Protein AF-A0A9Q0QGZ2-F1 (afdb_monomer_lite)

Secondary structure (DSSP, 8-state):
---HHHHHHH---HHHHHHHHHHT----TTS----PPPPPHHHHHTS-HHHHHHHHT-TTHHHHHHHHHHHHHTTSS-HHHHHHHHHT---HHHHHHHHHHHTTSTT--HHHHHHHHHHTT--S-PPP-HHHHHHHHHHS-----TTTHHHHHHHHHGGGTT-HHHHHHHHHHHHHHHHH--GGGS-GGGGGG-SGGGG--GGG---HHHHHHHHHTTSS--

Sequence (222 aa):
MIHVKDAVHAMGLIPVRLIVFNLRMEYNPGVNKMIGNFPSPRELANLDESFLAKRCNLGYRAVRIIKLAQSVVEGRIQLREVEESCANGASSSLYNKLADQFRKIDGFGPFTCANVLMCMGFYHIIPTDSETVRHLKKVHARKSTIQTVHRDVEVIYRKYAPFQFLAYWAELWHFYEKRFGKLSEMPPSDYKLITASNMRSKGGRKNKKTKRILMESALTWS

Foldseek 3Di:
DPPLVVVVCVVDPLLVNLLQQLQQDDDDPPDDGDRHDRDALVVLLPDDQVCSCVSSVCPPCSVLSNVVSVCCVVVVDPVVVLLVLCPVDDDPVNLVVQLVVQVVRPPNDPLNSVVVVVSSVQQQAARDDPVLCVLCCPPVVDNDDPVCSRVVLCVVQVVVPPRSNVVSVVSSQVVLCVQPNNPVPDDPVCSSCSHPVNSPDPPPPDDPPVVVVVVVVVVPPD

Organism: Salix purpurea (NCBI:txid77065)

InterPro domains:
  IPR011257 DNA glycosylase [SSF48150] (33-171)
  IPR052054 Oxidative DNA damage repair enzyme [PTHR10242] (33-205)

Radius of gyration: 22.34 Å; chains: 1; bounding box: 74×51×46 Å

pLDDT: mean 76.6, std 21.67, range [23.97, 97.44]

Structure (mmCIF, N/CA/C/O backbone):
data_AF-A0A9Q0QGZ2-F1
#
_entry.id   AF-A0A9Q0QGZ2-F1
#
loop_
_atom_site.group_PDB
_atom_site.id
_atom_site.type_symbol
_atom_site.label_atom_id
_atom_site.label_alt_id
_atom_site.label_comp_id
_atom_site.label_asym_id
_atom_site.label_entity_id
_atom_site.label_seq_id
_atom_site.pdbx_PDB_ins_code
_atom_site.Cartn_x
_atom_site.Cartn_y
_atom_site.Cartn_z
_atom_site.occupancy
_atom_site.B_iso_or_equiv
_atom_site.auth_seq_id
_atom_site.auth_comp_id
_atom_site.auth_asym_id
_atom_site.auth_atom_id
_atom_site.pdbx_PDB_model_num
ATOM 1 N N . MET A 1 1 ? -12.261 -15.881 -16.564 1.00 23.97 1 MET A N 1
ATOM 2 C CA . MET A 1 1 ? -12.438 -14.623 -15.808 1.00 23.97 1 MET A CA 1
ATOM 3 C C . MET A 1 1 ? -11.809 -14.836 -14.444 1.00 23.97 1 MET A C 1
ATOM 5 O O . MET A 1 1 ? -12.315 -15.657 -13.696 1.00 23.97 1 MET A O 1
ATOM 9 N N . ILE A 1 2 ? -10.659 -14.219 -14.162 1.00 26.42 2 ILE A N 1
ATOM 10 C CA . ILE A 1 2 ? -10.045 -14.309 -12.829 1.00 26.42 2 ILE A CA 1
ATOM 11 C C . ILE A 1 2 ? -10.971 -13.538 -11.886 1.00 26.42 2 ILE A C 1
ATOM 13 O O . ILE A 1 2 ? -11.215 -12.352 -12.114 1.00 26.42 2 ILE A O 1
ATOM 17 N N . HIS A 1 3 ? -11.553 -14.209 -10.890 1.00 26.22 3 HIS A N 1
ATOM 18 C CA . HIS A 1 3 ? -12.397 -13.530 -9.916 1.00 26.22 3 HIS A CA 1
ATOM 19 C C . HIS A 1 3 ? -11.536 -12.505 -9.174 1.00 26.22 3 HIS A C 1
ATOM 21 O O . HIS A 1 3 ? -10.439 -12.812 -8.716 1.00 26.22 3 HIS A O 1
ATOM 27 N N . VAL A 1 4 ? -12.038 -11.280 -9.022 1.00 27.95 4 VAL A N 1
ATOM 28 C CA . VAL A 1 4 ? -11.358 -10.170 -8.325 1.00 27.95 4 VAL A CA 1
ATOM 29 C C . VAL A 1 4 ? -10.843 -10.582 -6.930 1.00 27.95 4 VAL A C 1
ATOM 31 O O . VAL A 1 4 ? -9.836 -10.063 -6.461 1.00 27.95 4 VAL A O 1
ATOM 34 N N . LYS A 1 5 ? -11.456 -11.593 -6.298 1.00 25.45 5 LYS A N 1
ATOM 35 C CA . LYS A 1 5 ? -11.010 -12.199 -5.031 1.00 25.45 5 LYS A CA 1
ATOM 36 C C . LYS A 1 5 ? -9.656 -12.921 -5.133 1.00 25.45 5 LYS A C 1
ATOM 38 O O . LYS A 1 5 ? -8.843 -12.800 -4.218 1.00 25.45 5 LYS A O 1
ATOM 43 N N . ASP A 1 6 ? -9.388 -13.602 -6.245 1.00 28.36 6 ASP A N 1
ATOM 44 C CA . ASP A 1 6 ? -8.112 -14.280 -6.506 1.00 28.36 6 ASP A CA 1
ATOM 45 C C . ASP A 1 6 ? -7.017 -13.258 -6.819 1.00 28.36 6 ASP A C 1
ATOM 47 O O . ASP A 1 6 ? -5.884 -13.388 -6.356 1.00 28.36 6 ASP A O 1
ATOM 51 N N . ALA A 1 7 ? -7.388 -12.177 -7.518 1.00 31.25 7 ALA A N 1
ATOM 52 C CA . ALA A 1 7 ? -6.507 -11.045 -7.770 1.00 31.25 7 ALA A CA 1
ATOM 53 C C . ALA A 1 7 ? -6.112 -10.341 -6.463 1.00 31.25 7 ALA A C 1
ATOM 55 O O . ALA A 1 7 ? -4.930 -10.114 -6.260 1.00 31.25 7 ALA A O 1
ATOM 56 N N . VAL A 1 8 ? -7.036 -10.089 -5.528 1.00 35.72 8 VAL A N 1
ATOM 57 C CA . VAL A 1 8 ? -6.723 -9.473 -4.218 1.00 35.72 8 VAL A CA 1
ATOM 58 C C . VAL A 1 8 ? -5.873 -10.394 -3.328 1.00 35.72 8 VAL A C 1
ATOM 60 O O . VAL A 1 8 ? -5.001 -9.920 -2.598 1.00 35.72 8 VAL A O 1
ATOM 63 N N . HIS A 1 9 ? -6.052 -11.718 -3.417 1.00 34.97 9 HIS A N 1
ATOM 64 C CA . HIS A 1 9 ? -5.188 -12.681 -2.720 1.00 34.97 9 HIS A CA 1
ATOM 65 C C . HIS A 1 9 ? -3.765 -12.737 -3.314 1.00 34.97 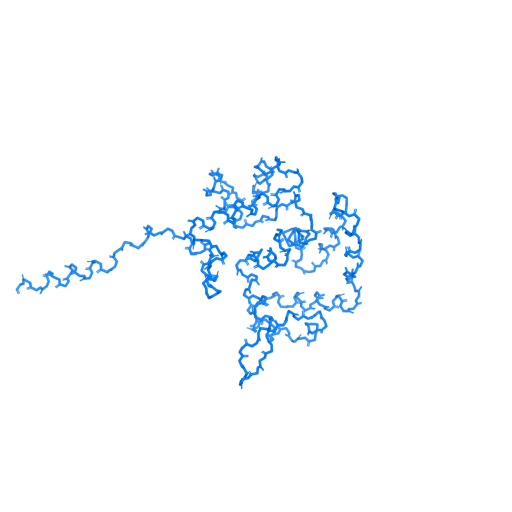9 HIS A C 1
ATOM 67 O O . HIS A 1 9 ? -2.798 -12.992 -2.590 1.00 34.97 9 HIS A O 1
ATOM 73 N N . ALA A 1 10 ? -3.641 -12.447 -4.612 1.00 36.03 10 ALA A N 1
ATOM 74 C CA . ALA A 1 10 ? -2.393 -12.337 -5.364 1.00 36.03 10 ALA A CA 1
ATOM 75 C C . ALA A 1 10 ? -1.728 -10.941 -5.277 1.00 36.03 10 ALA A C 1
ATOM 77 O O . ALA A 1 10 ? -0.505 -10.852 -5.334 1.00 36.03 10 ALA A O 1
ATOM 78 N N . MET A 1 11 ? -2.506 -9.868 -5.079 1.00 44.66 11 MET A N 1
ATOM 79 C CA . MET A 1 11 ? -2.092 -8.451 -4.972 1.00 44.66 11 MET A CA 1
ATOM 80 C C . MET A 1 11 ? -1.268 -8.139 -3.717 1.00 44.66 11 MET A C 1
ATOM 82 O O . MET A 1 11 ? -0.773 -7.025 -3.548 1.00 44.66 11 MET A O 1
ATOM 86 N N . GLY A 1 12 ? -1.106 -9.110 -2.818 1.00 38.16 12 GLY A N 1
ATOM 87 C CA . GLY A 1 12 ? -0.341 -8.950 -1.597 1.00 38.16 12 GLY A CA 1
ATOM 88 C C . GLY A 1 12 ? 1.143 -8.784 -1.890 1.00 38.16 12 GLY A C 1
ATOM 89 O O . GLY A 1 12 ? 1.882 -9.768 -1.896 1.00 38.16 12 GLY A O 1
ATOM 90 N N . LEU A 1 13 ? 1.583 -7.525 -2.014 1.00 41.75 13 LEU A N 1
ATOM 91 C CA . LEU A 1 13 ? 2.869 -7.059 -1.496 1.00 41.75 13 LEU A CA 1
ATOM 92 C C . LEU A 1 13 ? 3.234 -7.971 -0.323 1.00 41.75 13 LEU A C 1
ATOM 94 O O . LEU A 1 13 ? 2.526 -8.004 0.680 1.00 41.75 13 LEU A O 1
ATOM 98 N N . ILE A 1 14 ? 4.280 -8.770 -0.490 1.00 37.34 14 ILE A N 1
ATOM 99 C CA . ILE A 1 14 ? 4.699 -9.866 0.396 1.00 37.34 14 ILE A CA 1
ATOM 100 C C . ILE A 1 14 ? 4.520 -9.621 1.914 1.00 37.34 14 ILE A C 1
ATOM 102 O O . ILE A 1 14 ? 4.195 -10.578 2.621 1.00 37.34 14 ILE A O 1
ATOM 106 N N . PRO A 1 15 ? 4.674 -8.394 2.458 1.00 35.72 15 PRO A N 1
ATOM 107 C CA . PRO A 1 15 ? 4.388 -8.119 3.870 1.00 35.72 15 PRO A CA 1
ATOM 108 C C . PRO A 1 15 ? 2.894 -8.134 4.260 1.00 35.72 15 PRO A C 1
ATOM 110 O O . PRO A 1 15 ? 2.562 -8.503 5.386 1.00 35.72 15 PRO A O 1
ATOM 113 N N . VAL A 1 16 ? 1.980 -7.753 3.362 1.00 40.25 16 VAL A N 1
ATOM 114 C CA . VAL A 1 16 ? 0.535 -7.601 3.635 1.00 40.25 16 VAL A CA 1
ATOM 115 C C . VAL A 1 16 ? -0.131 -8.958 3.859 1.00 40.25 16 VAL A C 1
ATOM 117 O O . VAL A 1 16 ? -1.007 -9.091 4.712 1.00 40.25 16 VAL A O 1
ATOM 120 N N . ARG A 1 17 ? 0.340 -10.007 3.176 1.00 46.50 17 ARG A N 1
ATOM 121 C CA . ARG A 1 17 ? -0.210 -11.361 3.319 1.00 46.50 17 ARG A CA 1
ATOM 122 C C . ARG A 1 17 ? 0.023 -11.956 4.708 1.00 46.50 17 ARG A C 1
ATOM 124 O O . ARG A 1 17 ? -0.861 -12.633 5.219 1.00 46.50 17 ARG A O 1
ATOM 131 N N . LEU A 1 18 ? 1.175 -11.684 5.331 1.00 42.66 18 LEU A N 1
ATOM 132 C CA . LEU A 1 18 ? 1.466 -12.159 6.688 1.00 42.66 18 LEU A CA 1
ATOM 133 C C . LEU A 1 18 ? 0.549 -11.488 7.718 1.00 42.66 18 LEU A C 1
ATOM 135 O O . LEU A 1 18 ? 0.062 -12.149 8.628 1.00 42.66 18 LEU A O 1
ATOM 139 N N . ILE A 1 19 ? 0.264 -10.198 7.532 1.00 50.28 19 ILE A N 1
ATOM 140 C CA . ILE A 1 19 ? -0.663 -9.442 8.379 1.00 50.28 19 ILE A CA 1
ATOM 141 C C . ILE A 1 19 ? -2.086 -9.984 8.224 1.00 50.28 19 ILE A C 1
ATOM 143 O O . ILE A 1 19 ? -2.712 -10.340 9.215 1.00 50.28 19 ILE A O 1
ATOM 147 N N . VAL A 1 20 ? -2.572 -10.119 6.988 1.00 53.09 20 VAL A N 1
ATOM 148 C CA . VAL A 1 20 ? -3.920 -10.636 6.696 1.00 53.09 20 VAL A CA 1
ATOM 149 C C . VAL A 1 20 ? -4.089 -12.077 7.189 1.00 53.09 20 VAL A C 1
ATOM 151 O O . VAL A 1 20 ? -5.142 -12.417 7.717 1.00 53.09 20 VAL A O 1
ATOM 154 N N . PHE A 1 21 ? -3.059 -12.918 7.068 1.00 51.06 21 PHE A N 1
ATOM 155 C CA . PHE A 1 21 ? -3.075 -14.287 7.590 1.00 51.06 21 PHE A CA 1
ATOM 156 C C . PHE A 1 21 ? -3.081 -14.326 9.125 1.00 51.06 21 PHE A C 1
ATOM 158 O O . PHE A 1 21 ? -3.823 -15.111 9.707 1.00 51.06 21 PHE A O 1
ATOM 165 N N . ASN A 1 22 ? -2.306 -13.460 9.786 1.00 55.75 22 ASN A N 1
ATOM 166 C CA . ASN A 1 22 ? -2.283 -13.372 11.250 1.00 55.75 22 ASN A CA 1
ATOM 167 C C . ASN A 1 22 ? -3.575 -12.779 11.831 1.00 55.75 22 ASN A C 1
ATOM 169 O O . ASN A 1 22 ? -3.950 -13.138 12.945 1.00 55.75 22 ASN A O 1
ATOM 173 N N . LEU A 1 23 ? -4.261 -11.917 11.076 1.00 54.97 23 LEU A N 1
ATOM 174 C CA . LEU A 1 23 ? -5.574 -11.374 11.435 1.00 54.97 23 LEU A CA 1
ATOM 175 C C . LEU A 1 23 ? -6.701 -12.405 11.284 1.00 54.97 23 LEU A C 1
ATOM 177 O O . LEU A 1 23 ? -7.730 -12.273 11.930 1.00 54.97 23 LEU A O 1
ATOM 181 N N . ARG A 1 24 ? -6.510 -13.434 10.454 1.00 54.81 24 ARG A N 1
ATOM 182 C CA . ARG A 1 24 ? -7.544 -14.401 10.062 1.00 54.81 24 ARG A CA 1
ATOM 183 C C . ARG A 1 24 ? -7.831 -15.525 11.070 1.00 54.81 24 ARG A C 1
ATOM 185 O O . ARG A 1 24 ? -8.394 -16.521 10.654 1.00 54.81 24 ARG A O 1
ATOM 192 N N . MET A 1 25 ? -7.444 -15.475 12.350 1.00 49.75 25 MET A N 1
ATOM 193 C CA . MET A 1 25 ? -7.555 -16.682 13.200 1.00 49.75 25 MET A CA 1
ATOM 194 C C . MET A 1 25 ? -8.010 -16.460 14.644 1.00 49.75 25 MET A C 1
ATOM 196 O O . MET A 1 25 ? -7.278 -15.882 15.451 1.00 49.75 25 MET A O 1
ATOM 200 N N . GLU A 1 26 ? -9.141 -17.098 14.969 1.00 44.88 26 GLU A N 1
ATOM 201 C CA . GLU A 1 26 ? -9.457 -17.662 16.285 1.00 44.88 26 GLU A CA 1
ATOM 202 C C . GLU A 1 26 ? -8.391 -18.696 16.699 1.00 44.88 26 GLU A C 1
ATOM 204 O O . GLU A 1 26 ? -7.882 -19.469 15.881 1.00 44.88 26 GLU A O 1
ATOM 209 N N . TYR A 1 27 ? -8.034 -18.709 17.983 1.00 40.78 27 TYR A N 1
ATOM 210 C CA . TYR A 1 27 ? -7.142 -19.700 18.582 1.00 40.78 27 TYR A CA 1
ATOM 211 C C . TYR A 1 27 ? -7.982 -20.709 19.371 1.00 40.78 27 TYR A C 1
ATOM 213 O O . TYR A 1 27 ? -8.503 -20.363 20.426 1.00 40.78 27 TYR A O 1
ATOM 221 N N . ASN A 1 28 ? -8.088 -21.949 18.882 1.00 39.62 28 ASN A N 1
ATOM 222 C CA . ASN A 1 28 ? -8.631 -23.070 19.651 1.00 39.62 28 ASN A CA 1
ATOM 223 C C . ASN A 1 28 ? -7.633 -24.248 19.623 1.00 39.62 28 ASN A C 1
ATOM 225 O O . ASN A 1 28 ? -7.459 -24.878 18.573 1.00 39.62 28 ASN A O 1
ATOM 229 N N . PRO A 1 29 ? -6.905 -24.522 20.721 1.00 39.31 29 PRO A N 1
ATOM 230 C CA . PRO A 1 29 ? -5.903 -25.578 20.770 1.00 39.31 29 PRO A CA 1
ATOM 231 C C . PRO A 1 29 ? -6.606 -26.935 20.898 1.00 39.31 29 PRO A C 1
ATOM 233 O O . PRO A 1 29 ? -6.862 -27.417 21.993 1.00 39.31 29 PRO A O 1
ATOM 236 N N . GLY A 1 30 ? -6.956 -27.540 19.764 1.00 43.84 30 GLY A N 1
ATOM 237 C CA . GLY A 1 30 ? -7.594 -28.862 19.724 1.00 43.84 30 GLY A CA 1
ATOM 238 C C . GLY A 1 30 ? -8.371 -29.155 18.443 1.00 43.84 30 GLY A C 1
ATOM 239 O O . GLY A 1 30 ? -8.656 -30.312 18.152 1.00 43.84 30 GLY A O 1
ATOM 240 N N . VAL A 1 31 ? -8.671 -28.129 17.642 1.00 43.22 31 VAL A N 1
ATOM 241 C CA . VAL A 1 31 ? -9.423 -28.273 16.392 1.00 43.22 31 VAL A CA 1
ATOM 242 C C . VAL A 1 31 ? -8.487 -28.050 15.206 1.00 43.22 31 VAL A C 1
ATOM 244 O O . VAL A 1 31 ? -7.658 -27.139 15.210 1.00 43.22 31 VAL A O 1
ATOM 247 N N . ASN A 1 32 ? -8.609 -28.917 14.199 1.00 46.69 32 ASN A N 1
ATOM 248 C CA . ASN A 1 32 ? -7.966 -28.813 12.891 1.00 46.69 32 ASN A CA 1
ATOM 249 C C . ASN A 1 32 ? -7.937 -27.341 12.431 1.00 46.69 32 ASN A C 1
ATOM 251 O O . ASN A 1 32 ? -8.960 -26.669 12.521 1.00 46.69 32 ASN A O 1
ATOM 255 N N . LYS A 1 33 ? -6.773 -26.827 12.015 1.00 52.00 33 LYS A N 1
ATOM 256 C CA . LYS A 1 33 ? -6.479 -25.391 11.825 1.00 52.00 33 LYS A CA 1
ATOM 257 C C . LYS A 1 33 ? -7.441 -24.735 10.813 1.00 52.00 33 LYS A C 1
ATOM 259 O O . LYS A 1 33 ? -7.103 -24.606 9.639 1.00 52.00 33 LYS A O 1
ATOM 264 N N . MET A 1 34 ? -8.637 -24.336 11.251 1.00 54.00 34 MET A N 1
ATOM 265 C CA . MET A 1 34 ? -9.649 -23.694 10.408 1.00 54.00 34 MET A CA 1
ATOM 266 C C . MET A 1 34 ? -9.217 -22.269 10.108 1.00 54.00 34 MET A C 1
ATOM 268 O O . MET A 1 34 ? -9.064 -21.479 11.026 1.00 54.00 34 MET A O 1
ATOM 272 N N . ILE A 1 35 ? -9.028 -21.937 8.831 1.00 61.34 35 ILE A N 1
ATOM 273 C CA . ILE A 1 35 ? -8.747 -20.566 8.396 1.00 61.34 35 ILE A CA 1
ATOM 274 C C . ILE A 1 35 ? -9.972 -19.707 8.728 1.00 61.34 35 ILE A C 1
ATOM 276 O O . ILE A 1 35 ? -11.018 -19.874 8.105 1.00 61.34 35 ILE A O 1
ATOM 280 N N . GLY A 1 36 ? -9.849 -18.807 9.700 1.00 66.25 36 GLY A N 1
ATOM 281 C CA . GLY A 1 36 ? -10.902 -17.854 10.038 1.00 66.25 36 GLY A CA 1
ATOM 282 C C . GLY A 1 36 ? -11.031 -16.729 9.006 1.00 66.25 36 GLY A C 1
ATOM 283 O O . GLY A 1 36 ? -10.193 -16.536 8.113 1.00 66.25 36 GLY A O 1
ATOM 284 N N . ASN A 1 37 ? -12.126 -15.980 9.120 1.00 78.12 37 ASN A N 1
ATOM 285 C CA . ASN A 1 37 ? -12.393 -14.818 8.277 1.00 78.12 37 ASN A CA 1
ATOM 286 C C . ASN A 1 37 ? -11.522 -13.623 8.680 1.00 78.12 37 ASN A C 1
ATOM 288 O O . ASN A 1 37 ? -10.926 -13.587 9.754 1.00 78.12 37 ASN A O 1
ATOM 292 N N . PHE A 1 38 ? -11.412 -12.642 7.783 1.00 81.00 38 PHE A N 1
ATOM 293 C CA . PHE A 1 38 ? -10.798 -11.369 8.155 1.00 81.00 38 PHE A CA 1
ATOM 294 C C . PHE A 1 38 ? -11.721 -10.647 9.151 1.00 81.00 38 PHE A C 1
ATOM 296 O O . PHE A 1 38 ? -12.931 -10.647 8.912 1.00 81.00 38 PHE A O 1
ATOM 303 N N . PRO A 1 39 ? -11.189 -10.049 10.231 1.00 86.56 39 PRO A N 1
ATOM 304 C CA . PRO A 1 39 ? -12.009 -9.438 11.265 1.00 86.56 39 PRO A CA 1
ATOM 305 C C . PRO A 1 39 ? -12.766 -8.224 10.722 1.00 86.56 39 PRO A C 1
ATOM 307 O O . PRO A 1 39 ? -12.254 -7.442 9.915 1.00 86.56 39 PRO A O 1
ATOM 310 N N . SER A 1 40 ? -13.995 -8.059 11.189 1.00 89.56 40 SER A N 1
ATOM 311 C CA . SER A 1 40 ? -14.829 -6.893 10.932 1.00 89.56 40 SER A CA 1
ATOM 312 C C . SER A 1 40 ? -14.262 -5.635 11.609 1.00 89.56 40 SER A C 1
ATOM 314 O O . SER A 1 40 ? -13.528 -5.725 12.600 1.00 89.56 40 SER A O 1
ATOM 316 N N . PRO A 1 41 ? -14.650 -4.429 11.149 1.00 91.00 41 PRO A N 1
ATOM 317 C CA . PRO A 1 41 ? -14.289 -3.189 11.835 1.00 91.00 41 PRO A CA 1
ATOM 318 C C . PRO A 1 41 ? -14.721 -3.166 13.308 1.00 91.00 41 PRO A C 1
ATOM 320 O O . PRO A 1 41 ? -13.994 -2.647 14.145 1.00 91.00 41 PRO A O 1
ATOM 323 N N . ARG A 1 42 ? -15.868 -3.770 13.651 1.00 93.06 42 ARG A N 1
ATOM 324 C CA . ARG A 1 42 ? -16.360 -3.827 15.037 1.00 93.06 42 ARG A CA 1
ATOM 325 C C . ARG A 1 42 ? -15.477 -4.699 15.928 1.00 93.06 42 ARG A C 1
ATOM 327 O O . ARG A 1 42 ? -15.223 -4.324 17.067 1.00 93.06 42 ARG A O 1
ATOM 334 N N . GLU A 1 43 ? -14.994 -5.827 15.414 1.00 90.62 43 GLU A N 1
ATOM 335 C CA . GLU A 1 43 ? -14.052 -6.682 16.145 1.00 90.62 43 GLU A CA 1
ATOM 336 C C . GLU A 1 43 ? -12.717 -5.965 16.347 1.00 90.62 43 GLU A C 1
ATOM 338 O O . GLU A 1 43 ? -12.218 -5.922 17.466 1.00 90.62 43 GLU A O 1
ATOM 343 N N . LEU A 1 44 ? -12.175 -5.331 15.299 1.00 92.44 44 LEU A N 1
ATOM 344 C CA . LEU A 1 44 ? -10.908 -4.596 15.381 1.00 92.44 44 LEU A CA 1
ATOM 345 C C . LEU A 1 44 ? -10.970 -3.374 16.307 1.00 92.44 44 LEU A C 1
ATOM 347 O O . LEU A 1 44 ? -9.993 -3.096 16.997 1.00 92.44 44 LEU A O 1
ATOM 351 N N . ALA A 1 45 ? -12.090 -2.646 16.325 1.00 93.94 45 ALA A N 1
ATOM 352 C CA . ALA A 1 45 ? -12.245 -1.418 17.107 1.00 93.94 45 ALA A CA 1
ATOM 353 C C . ALA A 1 45 ? -12.157 -1.640 18.627 1.00 93.94 45 ALA A C 1
ATOM 355 O O . ALA A 1 45 ? -11.810 -0.707 19.352 1.00 93.94 45 ALA A O 1
ATOM 356 N N . ASN A 1 46 ? -12.449 -2.862 19.085 1.00 90.69 46 ASN A N 1
ATOM 357 C CA . ASN A 1 46 ? -12.451 -3.251 20.497 1.00 90.69 46 ASN A CA 1
ATOM 358 C C . ASN A 1 46 ? -11.153 -3.947 20.943 1.00 90.69 46 ASN A C 1
ATOM 360 O O . ASN A 1 46 ? -11.045 -4.351 22.100 1.00 90.69 46 ASN A O 1
ATOM 364 N N . LEU A 1 47 ? -10.183 -4.137 20.043 1.00 92.06 47 LEU A N 1
ATOM 365 C CA . LEU A 1 47 ? -8.917 -4.783 20.385 1.00 92.06 47 LEU A CA 1
ATOM 366 C C . LEU A 1 47 ? -7.963 -3.822 21.090 1.00 92.06 47 LEU A C 1
ATOM 368 O O . LEU A 1 47 ? -7.877 -2.641 20.761 1.00 92.06 47 LEU A O 1
ATOM 372 N N . ASP A 1 48 ? -7.166 -4.380 21.996 1.00 92.38 48 ASP A N 1
ATOM 373 C CA . ASP A 1 48 ? -6.024 -3.685 22.573 1.00 92.38 48 ASP A CA 1
ATOM 374 C C . ASP A 1 48 ? -4.905 -3.484 21.530 1.00 92.38 48 ASP A C 1
ATOM 376 O O . ASP A 1 48 ? -4.566 -4.388 20.753 1.00 92.38 48 ASP A O 1
ATOM 380 N N . GLU A 1 49 ? -4.300 -2.293 21.529 1.00 92.62 49 GLU A N 1
ATOM 381 C CA . GLU A 1 49 ? -3.233 -1.933 20.592 1.00 92.62 49 GLU A CA 1
ATOM 382 C C . GLU A 1 49 ? -2.006 -2.830 20.748 1.00 92.62 49 GLU A C 1
ATOM 384 O O . GLU A 1 49 ? -1.469 -3.323 19.750 1.00 92.62 49 GLU A O 1
ATOM 389 N N . SER A 1 50 ? -1.561 -3.055 21.986 1.00 92.38 50 SER A N 1
ATOM 390 C CA . SER A 1 50 ? -0.353 -3.832 22.270 1.00 92.38 50 SER A CA 1
ATOM 391 C C . SER A 1 50 ? -0.539 -5.297 21.873 1.00 92.38 50 SER A C 1
ATOM 393 O O . SER A 1 50 ? 0.359 -5.909 21.278 1.00 92.38 50 SER A O 1
ATOM 395 N N . PHE A 1 51 ? -1.741 -5.830 22.103 1.00 90.31 51 PHE A N 1
ATOM 396 C CA . PHE A 1 51 ? -2.151 -7.151 21.657 1.00 90.31 51 PHE A CA 1
ATOM 397 C C . PHE A 1 51 ? -2.081 -7.257 20.133 1.00 90.31 51 PHE A C 1
ATOM 399 O O . PHE A 1 51 ? -1.388 -8.136 19.610 1.00 90.31 51 PHE A O 1
ATOM 406 N N . LEU A 1 52 ? -2.731 -6.341 19.411 1.00 88.62 52 LEU A N 1
ATOM 407 C CA . LEU A 1 52 ? -2.763 -6.349 17.949 1.00 88.62 52 LEU A CA 1
ATOM 408 C C . LEU A 1 52 ? -1.353 -6.177 17.351 1.00 88.62 52 LEU A C 1
ATOM 410 O O . LEU A 1 52 ? -0.966 -6.903 16.425 1.00 88.62 52 LEU A O 1
ATOM 414 N N . ALA A 1 53 ? -0.555 -5.265 17.914 1.00 89.62 53 ALA A N 1
ATOM 415 C CA . ALA A 1 53 ? 0.822 -5.007 17.506 1.00 89.62 53 ALA A CA 1
ATOM 416 C C . ALA A 1 53 ? 1.704 -6.251 17.642 1.00 89.62 53 ALA A C 1
ATOM 418 O O . ALA A 1 53 ? 2.405 -6.604 16.686 1.00 89.62 53 ALA A O 1
ATOM 419 N N . LYS A 1 54 ? 1.644 -6.928 18.795 1.00 88.44 54 LYS A N 1
ATOM 420 C CA . LYS A 1 54 ? 2.444 -8.124 19.093 1.00 88.44 54 LYS A CA 1
ATOM 421 C C . LYS A 1 54 ? 1.972 -9.331 18.294 1.00 88.44 54 LYS A C 1
ATOM 423 O O . LYS A 1 54 ? 2.790 -10.037 17.708 1.00 88.44 54 LYS A O 1
ATOM 428 N N . ARG A 1 55 ? 0.657 -9.556 18.233 1.00 83.25 55 ARG A N 1
ATOM 429 C CA . ARG A 1 55 ? 0.061 -10.720 17.566 1.00 83.25 55 ARG A CA 1
ATOM 430 C C . ARG A 1 55 ? 0.326 -10.719 16.065 1.00 83.25 55 ARG A C 1
ATOM 432 O O . ARG A 1 55 ? 0.641 -11.769 15.508 1.00 83.25 55 ARG A O 1
ATOM 439 N N . CYS A 1 56 ? 0.211 -9.556 15.425 1.00 81.94 56 CYS A N 1
ATOM 440 C CA . CYS A 1 56 ? 0.303 -9.428 13.970 1.00 81.94 56 CYS A CA 1
ATOM 441 C C . CYS A 1 56 ? 1.626 -8.813 13.483 1.00 81.94 56 CYS A C 1
ATOM 443 O O . CYS A 1 56 ? 1.793 -8.621 12.279 1.00 81.94 56 CYS A O 1
ATOM 445 N N . ASN A 1 57 ? 2.569 -8.527 14.389 1.00 85.31 57 ASN A N 1
ATOM 446 C CA . ASN A 1 57 ? 3.847 -7.871 14.093 1.00 85.31 57 ASN A CA 1
ATOM 447 C C . ASN A 1 57 ? 3.678 -6.531 13.342 1.00 85.31 57 ASN A C 1
ATOM 449 O O . ASN A 1 57 ? 4.358 -6.238 12.354 1.00 85.31 57 ASN A O 1
ATOM 453 N N . LEU A 1 58 ? 2.713 -5.723 13.788 1.00 84.75 58 LEU A N 1
ATOM 454 C CA . LEU A 1 58 ? 2.340 -4.471 13.119 1.00 84.75 58 LEU A CA 1
ATOM 455 C C . LEU A 1 58 ? 3.164 -3.274 13.589 1.00 84.75 58 LEU A C 1
ATOM 457 O O . LEU A 1 58 ? 3.259 -2.285 12.856 1.00 84.75 58 LEU A O 1
ATOM 461 N N . GLY A 1 59 ? 3.751 -3.361 14.788 1.00 89.94 59 GLY A N 1
ATOM 462 C CA . GLY A 1 59 ? 4.390 -2.229 15.456 1.00 89.94 59 GLY A CA 1
ATOM 463 C C . GLY A 1 59 ? 3.434 -1.037 15.550 1.00 89.94 59 GLY A C 1
ATOM 464 O O . GLY A 1 59 ? 2.237 -1.212 15.766 1.00 89.94 59 GLY A O 1
ATOM 465 N N . TYR A 1 60 ? 3.945 0.164 15.270 1.00 89.50 60 TYR A N 1
ATOM 466 C CA . TYR A 1 60 ? 3.173 1.413 15.313 1.00 89.50 60 TYR A CA 1
ATOM 467 C C . TYR A 1 60 ? 1.958 1.455 14.364 1.00 89.50 60 TYR A C 1
ATOM 469 O O . TYR A 1 60 ? 1.151 2.373 14.440 1.00 89.50 60 TYR A O 1
ATOM 477 N N . ARG A 1 61 ? 1.805 0.508 13.426 1.00 90.94 61 ARG A N 1
ATOM 478 C CA . ARG A 1 61 ? 0.638 0.476 12.523 1.00 90.94 61 ARG A CA 1
ATOM 479 C C . ARG A 1 61 ? -0.618 -0.063 13.208 1.00 90.94 61 ARG A C 1
ATOM 481 O O . ARG A 1 61 ? -1.706 0.179 12.696 1.00 90.94 61 ARG A O 1
ATOM 488 N N . ALA A 1 62 ? -0.479 -0.762 14.337 1.00 91.88 62 ALA A N 1
ATOM 489 C CA . ALA A 1 62 ? -1.611 -1.301 15.088 1.00 91.88 62 ALA A CA 1
ATOM 490 C C . ALA A 1 62 ? -2.588 -0.194 15.507 1.00 91.88 62 ALA A C 1
ATOM 492 O O . ALA A 1 62 ? -3.771 -0.291 15.189 1.00 91.88 62 ALA A O 1
ATOM 493 N N . VAL A 1 63 ? -2.081 0.902 16.091 1.00 93.19 63 VAL A N 1
ATOM 494 C CA . VAL A 1 63 ? -2.920 2.042 16.501 1.00 93.19 63 VAL A CA 1
ATOM 495 C C . VAL A 1 63 ? -3.692 2.641 15.330 1.00 93.19 63 VAL A C 1
ATOM 497 O O . VAL A 1 63 ? -4.861 2.985 15.463 1.00 93.19 63 VAL A O 1
ATOM 500 N N . ARG A 1 64 ? -3.067 2.728 14.149 1.00 93.81 64 ARG A N 1
ATOM 501 C CA . ARG A 1 64 ? -3.701 3.288 12.948 1.00 93.81 64 ARG A CA 1
ATOM 502 C C . ARG A 1 64 ? -4.832 2.399 12.443 1.00 93.81 64 ARG A C 1
ATOM 504 O O . ARG A 1 64 ? -5.877 2.907 12.056 1.00 93.81 64 ARG A O 1
ATOM 511 N N . ILE A 1 65 ? -4.634 1.082 12.478 1.00 93.38 65 ILE A N 1
ATOM 512 C CA . ILE A 1 65 ? -5.657 0.102 12.092 1.00 93.38 65 ILE A CA 1
ATOM 513 C C . ILE A 1 65 ? -6.850 0.163 13.051 1.00 93.38 65 ILE A C 1
ATOM 515 O O . ILE A 1 65 ? -7.987 0.200 12.587 1.00 93.38 65 ILE A O 1
ATOM 519 N N . ILE A 1 66 ? -6.602 0.246 14.362 1.00 93.44 66 ILE A N 1
ATOM 520 C CA . ILE A 1 66 ? -7.664 0.382 15.371 1.00 93.44 66 ILE A CA 1
ATOM 521 C C . ILE A 1 66 ? -8.426 1.700 15.179 1.00 93.44 66 ILE A C 1
ATOM 523 O O . ILE A 1 66 ? -9.649 1.681 15.079 1.00 93.44 66 ILE A O 1
ATOM 527 N N . LYS A 1 67 ? -7.726 2.832 15.019 1.00 94.62 67 LYS A N 1
ATOM 528 C CA . LYS A 1 67 ? -8.351 4.145 14.760 1.00 94.62 67 LYS A CA 1
ATOM 529 C C . LYS A 1 67 ? -9.185 4.171 13.479 1.00 94.62 67 LYS A C 1
ATOM 531 O O . LYS A 1 67 ? -10.241 4.809 13.439 1.00 94.62 67 LYS A O 1
ATOM 536 N N . LEU A 1 68 ? -8.723 3.491 12.427 1.00 94.44 68 LEU A N 1
ATOM 537 C CA . LEU A 1 68 ? -9.482 3.331 11.188 1.00 94.44 68 LEU A CA 1
ATOM 538 C C . LEU A 1 68 ? -10.765 2.531 11.443 1.00 94.44 68 LEU A C 1
ATOM 540 O O . LEU A 1 68 ? -11.844 2.977 11.058 1.00 94.44 68 LEU A O 1
ATOM 544 N N . ALA A 1 69 ? -10.659 1.394 12.132 1.00 94.88 69 ALA A N 1
ATOM 545 C CA . ALA A 1 69 ? -11.802 0.556 12.477 1.00 94.88 69 ALA A CA 1
ATOM 546 C C . ALA A 1 69 ? -12.835 1.313 13.333 1.00 94.88 69 ALA A C 1
ATOM 548 O O . ALA A 1 69 ? -14.021 1.308 13.009 1.00 94.88 69 ALA A O 1
ATOM 549 N N . GLN A 1 70 ? -12.378 2.048 14.350 1.00 95.50 70 GLN A N 1
ATOM 550 C CA . GLN A 1 70 ? -13.207 2.929 15.180 1.00 95.50 70 GLN A CA 1
ATOM 551 C C . GLN A 1 70 ? -13.899 4.011 14.347 1.00 95.50 70 GLN A C 1
ATOM 553 O O . GLN A 1 70 ? -15.102 4.202 14.457 1.00 95.50 70 GLN A O 1
ATOM 558 N N . SER A 1 71 ? -13.178 4.666 13.433 1.00 94.88 71 SER A N 1
ATOM 559 C CA . SER A 1 71 ? -13.763 5.688 12.553 1.00 94.88 71 SER A CA 1
ATOM 560 C C . SER A 1 71 ? -14.839 5.138 11.613 1.00 94.88 71 SER A C 1
ATOM 562 O O . SER A 1 71 ? -15.779 5.859 11.290 1.00 94.88 71 SER A O 1
ATOM 564 N N . VAL A 1 72 ? -14.735 3.875 11.195 1.00 94.62 72 VAL A N 1
ATOM 565 C CA . VAL A 1 72 ? -15.800 3.194 10.442 1.00 94.62 72 VAL A CA 1
ATOM 566 C C . VAL A 1 72 ? -16.994 2.882 11.348 1.00 94.62 72 VAL A C 1
ATOM 568 O O . VAL A 1 72 ? -18.128 3.158 10.971 1.00 94.62 72 VAL A O 1
ATOM 571 N N . VAL A 1 73 ? -16.759 2.338 12.547 1.00 95.94 73 VAL A N 1
ATOM 572 C CA . VAL A 1 73 ? -17.827 1.978 13.503 1.00 95.94 73 VAL A CA 1
ATOM 573 C C . VAL A 1 73 ? -18.606 3.206 13.982 1.00 95.94 73 VAL A C 1
ATOM 575 O O . VAL A 1 73 ? -19.825 3.146 14.103 1.00 95.94 73 VAL A O 1
ATOM 578 N N . GLU A 1 74 ? -17.915 4.319 14.213 1.00 95.69 74 GLU A N 1
ATOM 579 C CA . GLU A 1 74 ? -18.496 5.599 14.633 1.00 95.69 74 GLU A CA 1
ATOM 580 C C . GLU A 1 74 ? -19.124 6.388 13.469 1.00 95.69 74 GLU A C 1
ATOM 582 O O . GLU A 1 74 ? -19.635 7.485 13.674 1.00 95.69 74 GLU A O 1
ATOM 587 N N . GLY A 1 75 ? -19.066 5.873 12.235 1.00 92.94 75 GLY A N 1
ATOM 588 C CA . GLY A 1 75 ? -19.661 6.519 11.060 1.00 92.94 75 GLY A CA 1
ATOM 589 C C . GLY A 1 75 ? -18.883 7.722 10.514 1.00 92.94 75 GLY A C 1
ATOM 590 O O . GLY A 1 75 ? -19.322 8.337 9.547 1.00 92.94 75 GLY A O 1
ATOM 591 N N . ARG A 1 76 ? -17.698 8.043 11.058 1.00 92.62 76 ARG A N 1
ATOM 592 C CA . ARG A 1 76 ? -16.807 9.080 10.493 1.00 92.62 76 ARG A CA 1
ATOM 593 C C . ARG A 1 76 ? -16.345 8.740 9.075 1.00 92.62 76 ARG A C 1
ATOM 595 O O . ARG A 1 76 ? -16.065 9.640 8.288 1.00 92.62 76 ARG A O 1
ATOM 602 N N . ILE A 1 77 ? -16.228 7.449 8.766 1.00 91.19 77 ILE A N 1
ATOM 603 C CA . ILE A 1 77 ? -15.936 6.935 7.426 1.00 91.19 77 ILE A CA 1
ATOM 604 C C . ILE A 1 77 ? -17.113 6.070 6.982 1.00 91.19 77 ILE A C 1
ATOM 606 O O . ILE A 1 77 ? -17.284 4.943 7.448 1.00 91.19 77 ILE A O 1
ATOM 610 N N . GLN A 1 78 ? -17.902 6.588 6.046 1.00 89.50 78 GLN A N 1
ATOM 611 C CA . GLN A 1 78 ? -19.083 5.909 5.524 1.00 89.50 78 GLN A CA 1
ATOM 612 C C . GLN A 1 78 ? -18.710 5.036 4.320 1.00 89.50 78 GLN A C 1
ATOM 614 O O . GLN A 1 78 ? -18.764 5.470 3.172 1.00 89.50 78 GLN A O 1
ATOM 619 N N . LEU A 1 79 ? -18.306 3.786 4.581 1.00 86.94 79 LEU A N 1
ATOM 620 C CA . LEU A 1 79 ? -17.854 2.854 3.532 1.00 86.94 79 LEU A CA 1
ATOM 621 C C . LEU A 1 79 ? -18.909 2.622 2.439 1.00 86.94 79 LEU A C 1
ATOM 623 O O . LEU A 1 79 ? -18.561 2.538 1.267 1.00 86.94 79 LEU A O 1
ATOM 627 N N . ARG A 1 80 ? -20.194 2.587 2.813 1.00 87.75 80 ARG A N 1
ATOM 628 C CA . ARG A 1 80 ? -21.299 2.400 1.865 1.00 87.75 80 ARG A CA 1
ATOM 629 C C . ARG A 1 80 ? -21.389 3.542 0.850 1.00 87.75 80 ARG A C 1
ATOM 631 O O . ARG A 1 80 ? -21.478 3.280 -0.340 1.00 87.75 80 ARG A O 1
ATOM 638 N N . GLU A 1 81 ? -21.292 4.794 1.299 1.00 87.38 81 GLU A N 1
ATOM 639 C CA . GLU A 1 81 ? -21.318 5.956 0.397 1.00 87.38 81 GLU A CA 1
ATOM 640 C C . GLU A 1 81 ? -20.134 5.941 -0.579 1.00 87.38 81 GLU A C 1
ATOM 642 O O . GLU A 1 81 ? -20.257 6.337 -1.740 1.00 87.38 81 GLU A O 1
ATOM 647 N N . VAL A 1 82 ? -18.976 5.475 -0.105 1.00 86.69 82 VAL A N 1
ATOM 648 C CA . VAL A 1 82 ? -17.766 5.319 -0.918 1.00 86.69 82 VAL A CA 1
ATOM 649 C C . VAL A 1 82 ? -17.972 4.256 -2.003 1.00 86.69 82 VAL A C 1
ATOM 651 O O . VAL A 1 82 ? -17.628 4.498 -3.161 1.00 86.69 82 VAL A O 1
ATOM 654 N N . GLU A 1 83 ? -18.555 3.107 -1.654 1.00 85.25 83 GLU A N 1
ATOM 655 C CA . GLU A 1 83 ? -18.890 2.029 -2.596 1.00 85.25 83 GLU A CA 1
ATOM 656 C C . GLU A 1 83 ? -19.945 2.474 -3.621 1.00 85.25 83 GLU A C 1
ATOM 658 O O . GLU A 1 83 ? -19.743 2.313 -4.826 1.00 85.25 83 GLU A O 1
ATOM 663 N N . GLU A 1 84 ? -21.028 3.107 -3.166 1.00 86.38 84 GLU A N 1
ATOM 664 C CA . GLU A 1 84 ? -22.111 3.621 -4.015 1.00 86.38 84 GLU A CA 1
ATOM 665 C C . GLU A 1 84 ? -21.616 4.704 -4.981 1.00 86.38 84 GLU A C 1
ATOM 667 O O . GLU A 1 84 ? -21.966 4.694 -6.162 1.00 86.38 84 GLU A O 1
ATOM 672 N N . SER A 1 85 ? -20.721 5.588 -4.527 1.00 82.69 85 SER A N 1
ATOM 673 C CA . SER A 1 85 ? -20.099 6.604 -5.388 1.00 82.69 85 SER A CA 1
ATOM 674 C C . SER A 1 85 ? -19.312 5.991 -6.551 1.00 82.69 85 SER A C 1
ATOM 676 O O . SER A 1 85 ? -19.157 6.637 -7.587 1.00 82.69 85 SER A O 1
ATOM 678 N N . CYS A 1 86 ? -18.824 4.755 -6.401 1.00 80.81 86 CYS A N 1
ATOM 679 C CA . CYS A 1 86 ? -18.075 4.039 -7.435 1.00 80.81 86 CYS A CA 1
ATOM 680 C C . CYS A 1 86 ? -18.963 3.206 -8.370 1.00 80.81 86 CYS A C 1
ATOM 682 O O . CYS A 1 86 ? -18.494 2.796 -9.433 1.00 80.81 86 CYS A O 1
ATOM 684 N N . ALA A 1 87 ? -20.234 2.976 -8.020 1.00 77.69 87 ALA A N 1
ATOM 685 C CA . ALA A 1 87 ? -21.149 2.140 -8.802 1.00 77.69 87 ALA A CA 1
ATOM 686 C C . ALA A 1 87 ? -21.387 2.682 -10.223 1.00 77.69 87 ALA A C 1
ATOM 688 O O . ALA A 1 87 ? -21.572 1.910 -11.161 1.00 77.69 87 ALA A O 1
ATOM 689 N N . ASN A 1 88 ? -21.301 4.004 -10.397 1.00 72.88 88 ASN A N 1
ATOM 690 C CA . ASN A 1 88 ? -21.499 4.684 -11.681 1.00 72.88 88 ASN A CA 1
ATOM 691 C C . ASN A 1 88 ? -20.236 4.720 -12.568 1.00 72.88 88 ASN A C 1
ATOM 693 O O . ASN A 1 88 ? -20.215 5.406 -13.589 1.00 72.88 88 ASN A O 1
ATOM 697 N N . GLY A 1 89 ? -19.186 3.981 -12.194 1.00 73.19 89 GLY A N 1
ATOM 698 C CA . GLY A 1 89 ? -17.945 3.863 -12.954 1.00 73.19 89 GLY A CA 1
ATOM 699 C C . GLY A 1 89 ? -16.831 4.812 -12.502 1.00 73.19 89 GLY A C 1
ATOM 700 O O . GLY A 1 89 ? -17.043 5.833 -11.847 1.00 73.19 89 GLY A O 1
ATOM 701 N N . ALA A 1 90 ? -15.597 4.452 -12.857 1.00 78.69 90 ALA A N 1
ATOM 702 C CA . ALA A 1 90 ? -14.403 5.198 -12.483 1.00 78.69 90 ALA A CA 1
ATOM 703 C C . ALA A 1 90 ? -14.195 6.426 -13.390 1.00 78.69 90 ALA A C 1
ATOM 705 O O . ALA A 1 90 ? -14.088 6.301 -14.608 1.00 78.69 90 ALA A O 1
ATOM 706 N N . SER A 1 91 ? -14.056 7.610 -12.788 1.00 86.56 91 SER A N 1
ATOM 707 C CA . SER A 1 91 ? -13.678 8.861 -13.464 1.00 86.56 91 SER A CA 1
ATOM 708 C C . SER A 1 91 ? -12.507 9.540 -12.750 1.00 86.56 91 SER A C 1
ATOM 710 O O . SER A 1 91 ? -12.316 9.363 -11.546 1.00 86.56 91 SER A O 1
ATOM 712 N N . SER A 1 92 ? -11.730 10.357 -13.467 1.00 86.69 92 SER A N 1
ATOM 713 C CA . SER A 1 92 ? -10.617 11.120 -12.882 1.00 86.69 92 SER A CA 1
ATOM 714 C C . SER A 1 92 ? -11.087 12.117 -11.809 1.00 86.69 92 SER A C 1
ATOM 716 O O . SER A 1 92 ? -10.427 12.273 -10.782 1.00 86.69 92 SER A O 1
ATOM 718 N N . SER A 1 93 ? -12.263 12.733 -11.983 1.00 89.44 93 SER A N 1
ATOM 719 C CA . SER A 1 93 ? -12.840 13.634 -10.973 1.00 89.44 93 SER A CA 1
ATOM 720 C C . SER A 1 93 ? -13.205 12.891 -9.685 1.00 89.44 93 SER A C 1
ATOM 722 O O . SER A 1 93 ? -12.890 13.356 -8.588 1.00 89.44 93 SER A O 1
ATOM 724 N N . LEU A 1 94 ? -13.809 11.706 -9.818 1.00 91.31 94 LEU A N 1
ATOM 725 C CA . LEU A 1 94 ? -14.145 10.839 -8.691 1.00 91.31 94 LEU A CA 1
ATOM 726 C C . LEU A 1 94 ? -12.884 10.344 -7.973 1.00 91.31 94 LEU A C 1
ATOM 728 O O . LEU A 1 94 ? -12.838 10.370 -6.745 1.00 91.31 94 LEU A O 1
ATOM 732 N N . TYR A 1 95 ? -11.844 9.968 -8.724 1.00 92.69 95 TYR A N 1
ATOM 733 C CA . TYR A 1 95 ? -10.555 9.581 -8.153 1.00 92.69 95 TYR A CA 1
ATOM 734 C C . TYR A 1 95 ? -9.978 10.681 -7.260 1.00 92.69 95 TYR A C 1
ATOM 736 O O . TYR A 1 95 ? -9.635 10.407 -6.114 1.00 92.69 95 TYR A O 1
ATOM 744 N N . ASN A 1 96 ? -9.899 11.922 -7.756 1.00 93.19 96 ASN A N 1
ATOM 745 C CA . ASN A 1 96 ? -9.339 13.036 -6.986 1.00 93.19 96 ASN A CA 1
ATOM 746 C C . ASN A 1 96 ? -10.149 13.298 -5.710 1.00 93.19 96 ASN A C 1
ATOM 748 O O . ASN A 1 96 ? -9.571 13.402 -4.630 1.00 93.19 96 ASN A O 1
ATOM 752 N N . LYS A 1 97 ? -11.486 13.294 -5.813 1.00 93.62 97 LYS A N 1
ATOM 753 C CA . LYS A 1 97 ? -12.383 13.447 -4.658 1.00 93.62 97 LYS A CA 1
ATOM 754 C C . LYS A 1 97 ? -12.128 12.376 -3.591 1.00 93.62 97 LYS A C 1
ATOM 756 O O . LYS A 1 97 ? -11.961 12.711 -2.419 1.00 93.62 97 LYS A O 1
ATOM 761 N N . LEU A 1 98 ? -12.079 11.102 -3.987 1.00 93.38 98 LEU A N 1
ATOM 762 C CA . LEU A 1 98 ? -11.836 9.992 -3.060 1.00 93.38 98 LEU A CA 1
ATOM 763 C C . LEU A 1 98 ? -10.412 10.024 -2.495 1.00 93.38 98 LEU A C 1
ATOM 765 O O . LEU A 1 98 ? -10.219 9.801 -1.303 1.00 93.38 98 LEU A O 1
ATOM 769 N N . ALA A 1 99 ? -9.411 10.349 -3.316 1.00 93.38 99 ALA A N 1
ATOM 770 C CA . ALA A 1 99 ? -8.028 10.484 -2.873 1.00 93.38 99 ALA A CA 1
ATOM 771 C C . ALA A 1 99 ? -7.883 11.575 -1.801 1.00 93.38 99 ALA A C 1
ATOM 773 O O . ALA A 1 99 ? -7.203 11.349 -0.799 1.00 93.38 99 ALA A O 1
ATOM 774 N N . ASP A 1 100 ? -8.545 12.721 -1.970 1.00 93.62 100 ASP A N 1
ATOM 775 C CA . ASP A 1 100 ? -8.535 13.815 -0.994 1.00 93.62 100 ASP A CA 1
ATOM 776 C C . ASP A 1 100 ? -9.299 13.474 0.287 1.00 93.62 100 ASP A C 1
ATOM 778 O O . ASP A 1 100 ? -8.885 13.877 1.375 1.00 93.62 100 ASP A O 1
ATOM 782 N N . GLN A 1 101 ? -10.379 12.694 0.193 1.00 92.62 101 GLN A N 1
ATOM 783 C CA . GLN A 1 101 ? -11.051 12.147 1.372 1.00 92.62 101 GLN A CA 1
ATOM 784 C C . GLN A 1 101 ? -10.145 11.165 2.124 1.00 92.62 101 GLN A C 1
ATOM 786 O O . GLN A 1 101 ? -9.948 11.309 3.329 1.00 92.62 101 GLN A O 1
ATOM 791 N N . PHE A 1 102 ? -9.540 10.207 1.421 1.00 92.75 102 PHE A N 1
ATOM 792 C CA . PHE A 1 102 ? -8.690 9.179 2.021 1.00 92.75 102 PHE A CA 1
ATOM 793 C C . PHE A 1 102 ? -7.402 9.735 2.622 1.00 92.75 102 PHE A C 1
ATOM 795 O O . PHE A 1 102 ? -6.976 9.252 3.664 1.00 92.75 102 PHE A O 1
ATOM 802 N N . ARG A 1 103 ? -6.814 10.792 2.048 1.00 93.88 103 ARG A N 1
ATOM 803 C CA . ARG A 1 103 ? -5.627 11.469 2.611 1.00 93.88 103 ARG A CA 1
ATOM 804 C C . ARG A 1 103 ? -5.841 12.036 4.016 1.00 93.88 103 ARG A C 1
ATOM 806 O O . ARG A 1 103 ? -4.864 12.289 4.714 1.00 93.88 103 ARG A O 1
ATOM 813 N N . LYS A 1 104 ? -7.092 12.248 4.436 1.00 93.06 104 LYS A N 1
ATOM 814 C CA . LYS A 1 104 ? -7.428 12.713 5.793 1.00 93.06 104 LYS A CA 1
ATOM 815 C C . LYS A 1 104 ? -7.334 11.598 6.839 1.00 93.06 104 LYS A C 1
ATOM 817 O O . LYS A 1 104 ? -7.362 11.886 8.032 1.00 93.06 104 LYS A O 1
ATOM 822 N N . ILE A 1 105 ? -7.238 10.339 6.413 1.00 92.69 105 ILE A N 1
ATOM 823 C CA . ILE A 1 105 ? -7.125 9.180 7.298 1.00 92.69 105 ILE A CA 1
ATOM 824 C C . ILE A 1 105 ? -5.666 9.041 7.757 1.00 92.69 105 ILE A C 1
ATOM 826 O O . ILE A 1 105 ? -4.736 9.062 6.949 1.00 92.69 105 ILE A O 1
ATOM 830 N N . ASP A 1 106 ? -5.442 8.857 9.061 1.00 91.12 106 ASP A N 1
ATOM 831 C CA . ASP A 1 106 ? -4.091 8.652 9.599 1.00 91.12 106 ASP A CA 1
ATOM 832 C C . ASP A 1 106 ? -3.422 7.412 8.970 1.00 91.12 106 ASP A C 1
ATOM 834 O O . ASP A 1 106 ? -3.959 6.303 8.970 1.00 91.12 106 ASP A O 1
ATOM 838 N N . GLY A 1 107 ? -2.223 7.602 8.415 1.00 88.62 107 GLY A N 1
ATOM 839 C CA . GLY A 1 107 ? -1.473 6.575 7.689 1.00 88.62 107 GLY A CA 1
ATOM 840 C C . GLY A 1 107 ? -1.777 6.466 6.192 1.00 88.62 107 GLY A C 1
ATOM 841 O O . GLY A 1 107 ? -1.121 5.671 5.508 1.00 88.62 107 GLY A O 1
ATOM 842 N N . PHE A 1 108 ? -2.703 7.264 5.657 1.00 92.19 108 PHE A N 1
ATOM 843 C CA . PHE A 1 108 ? -3.033 7.274 4.233 1.00 92.19 108 PHE A CA 1
ATOM 844 C C . PHE A 1 108 ? -2.238 8.348 3.485 1.00 92.19 108 PHE A C 1
ATOM 846 O O . PHE A 1 108 ? -2.696 9.457 3.226 1.00 92.19 108 PHE A O 1
ATOM 853 N N . GLY A 1 109 ? -1.004 7.997 3.119 1.00 91.38 109 GLY A N 1
ATOM 854 C CA . GLY A 1 109 ? -0.207 8.784 2.177 1.00 91.38 109 GLY A CA 1
ATOM 855 C C . GLY A 1 109 ? -0.583 8.511 0.711 1.00 91.38 109 GLY A C 1
ATOM 856 O O . GLY A 1 109 ? -1.366 7.599 0.435 1.00 91.38 109 GLY A O 1
ATOM 857 N N . PRO A 1 110 ? 0.031 9.222 -0.256 1.00 90.88 110 PRO A N 1
ATOM 858 C CA . PRO A 1 110 ? -0.234 9.039 -1.688 1.00 90.88 110 PRO A CA 1
ATOM 859 C C . PRO A 1 110 ? -0.143 7.580 -2.159 1.00 90.88 110 PRO A C 1
ATOM 861 O O . PRO A 1 110 ? -0.994 7.120 -2.916 1.00 90.88 110 PRO A O 1
ATOM 864 N N . PHE A 1 111 ? 0.847 6.836 -1.655 1.00 90.12 111 PHE A N 1
ATOM 865 C CA . PHE A 1 111 ? 1.011 5.411 -1.940 1.00 90.12 111 PHE A CA 1
ATOM 866 C C . PHE A 1 111 ? -0.163 4.573 -1.416 1.00 90.12 111 PHE A C 1
ATOM 868 O O . PHE A 1 111 ? -0.733 3.780 -2.162 1.00 90.12 111 PHE A O 1
ATOM 875 N N . THR A 1 112 ? -0.546 4.749 -0.149 1.00 90.88 112 THR A N 1
ATOM 876 C CA . THR A 1 112 ? -1.658 4.010 0.466 1.00 90.88 112 THR A CA 1
ATOM 877 C C . THR A 1 112 ? -2.974 4.316 -0.243 1.00 90.88 112 THR A C 1
ATOM 879 O O . THR A 1 112 ? -3.707 3.391 -0.575 1.00 90.88 112 THR A O 1
ATOM 882 N N . CYS A 1 113 ? -3.249 5.590 -0.547 1.00 93.06 113 CYS A N 1
ATOM 883 C CA . CYS A 1 113 ? -4.464 5.984 -1.261 1.00 93.06 113 CYS A CA 1
ATOM 884 C C . CYS A 1 113 ? -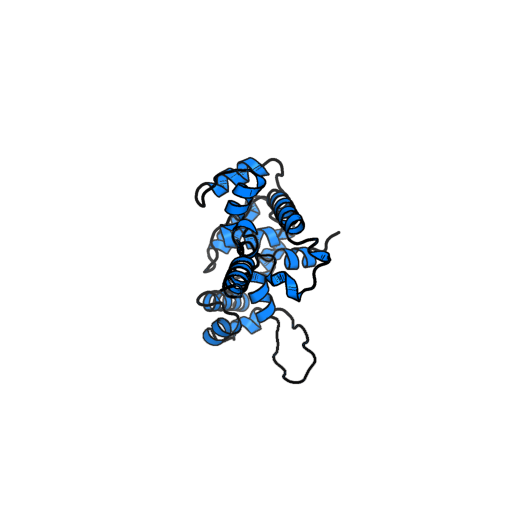4.546 5.332 -2.643 1.00 93.06 113 CYS A C 1
ATOM 886 O O . CYS A 1 113 ? -5.572 4.742 -2.965 1.00 93.06 113 CYS A O 1
ATOM 888 N N . ALA A 1 114 ? -3.468 5.369 -3.433 1.00 91.94 114 ALA A N 1
ATOM 889 C CA . ALA A 1 114 ? -3.440 4.695 -4.730 1.00 91.94 114 ALA A CA 1
ATOM 890 C C . ALA A 1 114 ? -3.657 3.174 -4.587 1.00 91.94 114 ALA A C 1
ATOM 892 O O . ALA A 1 114 ? -4.348 2.582 -5.413 1.00 91.94 114 ALA A O 1
ATOM 893 N N . ASN A 1 115 ? -3.139 2.558 -3.511 1.00 90.75 115 ASN A N 1
ATOM 894 C CA . ASN A 1 115 ? -3.382 1.146 -3.193 1.00 90.75 115 ASN A CA 1
ATOM 895 C C . ASN A 1 115 ? -4.828 0.812 -2.812 1.00 90.75 115 ASN A C 1
ATOM 897 O O . ASN A 1 115 ? -5.313 -0.281 -3.078 1.00 90.75 115 ASN A O 1
ATOM 901 N N . VAL A 1 116 ? -5.548 1.723 -2.176 1.00 90.44 116 VAL A N 1
ATOM 902 C CA . VAL A 1 116 ? -6.968 1.488 -1.891 1.00 90.44 116 VAL A CA 1
ATOM 903 C C . VAL A 1 116 ? -7.802 1.728 -3.146 1.00 90.44 116 VAL A C 1
ATOM 905 O O . VAL A 1 116 ? -8.664 0.923 -3.486 1.00 90.44 116 VAL A O 1
ATOM 908 N N . LEU A 1 117 ? -7.495 2.790 -3.891 1.00 91.12 117 LEU A N 1
ATOM 909 C CA . LEU A 1 117 ? -8.260 3.182 -5.071 1.00 91.12 117 LEU A CA 1
ATOM 910 C C . LEU A 1 117 ? -8.143 2.169 -6.215 1.00 91.12 117 LEU A C 1
ATOM 912 O O . LEU A 1 117 ? -9.133 1.943 -6.908 1.00 91.12 117 LEU A O 1
ATOM 916 N N . MET A 1 118 ? -7.011 1.482 -6.402 1.00 90.19 118 MET A N 1
ATOM 917 C CA . MET A 1 118 ? -6.978 0.434 -7.432 1.00 90.19 118 MET A CA 1
ATOM 918 C C . MET A 1 118 ? -7.864 -0.767 -7.082 1.00 90.19 118 MET A C 1
ATOM 920 O O . MET A 1 118 ? -8.464 -1.352 -7.983 1.00 90.19 118 MET A O 1
ATOM 924 N N . CYS A 1 119 ? -8.001 -1.113 -5.795 1.00 87.38 119 CYS A N 1
ATOM 925 C CA . CYS A 1 119 ? -8.955 -2.135 -5.348 1.00 87.38 119 CYS A CA 1
ATOM 926 C C . CYS A 1 119 ? -10.410 -1.727 -5.635 1.00 87.38 119 CYS A C 1
ATOM 928 O O . CYS A 1 119 ? -11.273 -2.589 -5.755 1.00 87.38 119 CYS A O 1
ATOM 930 N N . MET A 1 120 ? -10.660 -0.426 -5.797 1.00 86.56 120 MET A N 1
ATOM 931 C CA . MET A 1 120 ? -11.952 0.154 -6.172 1.00 86.56 120 MET A CA 1
ATOM 932 C C . MET A 1 120 ? -12.108 0.356 -7.693 1.00 86.56 120 MET A C 1
ATOM 934 O O . MET A 1 120 ? -13.077 0.966 -8.132 1.00 86.56 120 MET A O 1
ATOM 938 N N . GLY A 1 121 ? -11.169 -0.138 -8.511 1.00 87.69 121 GLY A N 1
ATOM 939 C CA . GLY A 1 121 ? -11.252 -0.091 -9.977 1.00 87.69 121 GLY A CA 1
ATOM 940 C C . GLY A 1 121 ? -10.496 1.063 -10.647 1.00 87.69 121 GLY A C 1
ATOM 941 O O . GLY A 1 121 ? -10.538 1.195 -11.871 1.00 87.69 121 GLY A O 1
ATOM 942 N N . PHE A 1 122 ? -9.772 1.895 -9.892 1.00 91.69 122 PHE A N 1
ATOM 943 C CA . PHE A 1 122 ? -8.969 2.980 -10.464 1.00 91.69 122 PHE A CA 1
ATOM 944 C C . PHE A 1 122 ? -7.563 2.501 -10.841 1.00 91.69 122 PHE A C 1
ATOM 946 O O . PHE A 1 122 ? -6.646 2.503 -10.024 1.00 91.69 122 PHE A O 1
ATOM 953 N N . TYR A 1 123 ? -7.370 2.137 -12.108 1.00 93.06 123 TYR A N 1
ATOM 954 C CA . TYR A 1 123 ? -6.105 1.558 -12.588 1.00 93.06 123 TYR A CA 1
ATOM 955 C C . TYR A 1 123 ? -5.145 2.550 -13.250 1.00 93.06 123 TYR A C 1
ATOM 957 O O . TYR A 1 123 ? -4.066 2.160 -13.695 1.00 93.06 123 TYR A O 1
ATOM 965 N N . HIS A 1 124 ? -5.513 3.828 -13.318 1.00 93.88 124 HIS A N 1
ATOM 966 C CA . HIS A 1 124 ? -4.742 4.823 -14.057 1.00 93.88 124 HIS A CA 1
ATOM 967 C C . HIS A 1 124 ? -3.489 5.312 -13.315 1.00 93.88 124 HIS A C 1
ATOM 969 O O . HIS A 1 124 ? -2.599 5.893 -13.934 1.00 93.88 124 HIS A O 1
ATOM 975 N N . ILE A 1 125 ? -3.394 5.044 -12.008 1.00 93.38 125 ILE A N 1
ATOM 976 C CA . ILE A 1 125 ? -2.254 5.401 -11.158 1.00 93.38 125 ILE A CA 1
ATOM 977 C C . ILE A 1 125 ? -1.552 4.133 -10.671 1.00 93.38 125 ILE A C 1
ATOM 979 O O . ILE A 1 125 ? -2.183 3.232 -10.125 1.00 93.38 125 ILE A O 1
ATOM 983 N N . ILE A 1 126 ? -0.228 4.089 -10.829 1.00 94.06 126 ILE A N 1
ATOM 984 C CA . ILE A 1 126 ? 0.624 3.036 -10.268 1.00 94.06 126 ILE A CA 1
ATOM 985 C C . ILE A 1 126 ? 1.146 3.520 -8.906 1.00 94.06 126 ILE A C 1
ATOM 987 O O . ILE A 1 126 ? 1.880 4.511 -8.873 1.00 94.06 126 ILE A O 1
ATOM 991 N N . PRO A 1 127 ? 0.817 2.858 -7.781 1.00 92.19 127 PRO A N 1
ATOM 992 C CA . PRO A 1 127 ? 1.463 3.148 -6.509 1.00 92.19 127 PRO A CA 1
ATOM 99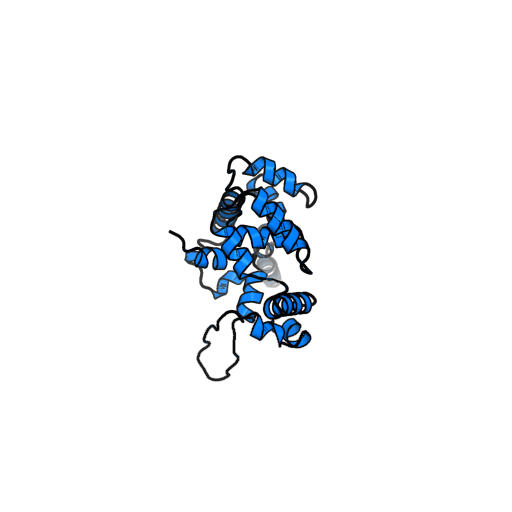3 C C . PRO A 1 127 ? 2.924 2.720 -6.575 1.00 92.19 127 PRO A C 1
ATOM 995 O O . PRO A 1 127 ? 3.232 1.540 -6.730 1.00 92.19 127 PRO A O 1
ATOM 998 N N . THR A 1 128 ? 3.829 3.684 -6.458 1.00 90.75 128 THR A N 1
ATOM 999 C CA . THR A 1 128 ? 5.260 3.431 -6.594 1.00 90.75 128 THR A CA 1
ATOM 1000 C C . THR A 1 128 ? 5.929 3.238 -5.243 1.00 90.75 128 THR A C 1
ATOM 1002 O O . THR A 1 128 ? 5.776 4.057 -4.336 1.00 90.75 128 THR A O 1
ATOM 1005 N N . ASP A 1 129 ? 6.745 2.202 -5.142 1.00 88.56 129 ASP A N 1
ATOM 1006 C CA . ASP A 1 129 ? 7.558 1.873 -3.977 1.00 88.56 129 ASP A CA 1
ATOM 1007 C C . ASP A 1 129 ? 8.967 1.409 -4.389 1.00 88.56 129 ASP A C 1
ATOM 1009 O O . ASP A 1 129 ? 9.384 1.504 -5.550 1.00 88.56 129 ASP A O 1
ATOM 1013 N N . SER A 1 130 ? 9.738 0.909 -3.423 1.00 86.50 130 SER A N 1
ATOM 1014 C CA . SER A 1 130 ? 11.075 0.371 -3.681 1.00 86.50 130 SER A CA 1
ATOM 1015 C C . SER A 1 130 ? 11.058 -0.839 -4.619 1.00 86.50 130 SER A C 1
ATOM 1017 O O . SER A 1 130 ? 12.015 -1.038 -5.373 1.00 86.50 130 SER A O 1
ATOM 1019 N N . GLU A 1 131 ? 9.976 -1.618 -4.617 1.00 87.75 131 GLU A N 1
ATOM 1020 C CA . GLU A 1 131 ? 9.801 -2.755 -5.513 1.00 87.75 131 GLU A CA 1
ATOM 1021 C C . GLU A 1 131 ? 9.559 -2.301 -6.954 1.00 87.75 131 GLU A C 1
ATOM 1023 O O . GLU A 1 131 ? 10.172 -2.830 -7.883 1.00 87.75 131 GLU A O 1
ATOM 1028 N N . THR A 1 132 ? 8.790 -1.230 -7.131 1.00 91.00 132 THR A N 1
ATOM 1029 C CA . THR A 1 132 ? 8.596 -0.572 -8.428 1.00 91.00 132 THR A CA 1
ATOM 1030 C C . THR A 1 132 ? 9.931 -0.093 -9.001 1.00 91.00 132 THR A C 1
ATOM 1032 O O . THR A 1 132 ? 10.275 -0.409 -10.141 1.00 91.00 132 THR A O 1
ATOM 1035 N N . VAL A 1 133 ? 10.749 0.597 -8.196 1.00 91.38 133 VAL A N 1
ATOM 1036 C CA . VAL A 1 133 ? 12.098 1.042 -8.604 1.00 91.38 133 VAL A CA 1
ATOM 1037 C C . VAL A 1 133 ? 12.976 -0.148 -9.010 1.00 91.38 133 VAL A C 1
ATOM 1039 O O . VAL A 1 133 ? 13.663 -0.110 -10.037 1.00 91.38 133 VAL A O 1
ATOM 1042 N N . ARG A 1 134 ? 12.953 -1.231 -8.223 1.00 89.69 134 ARG A N 1
ATOM 1043 C CA . ARG A 1 134 ? 13.702 -2.461 -8.518 1.00 89.69 134 ARG A CA 1
ATOM 1044 C C . ARG A 1 134 ? 13.257 -3.073 -9.845 1.00 89.69 134 ARG A C 1
ATOM 1046 O O . ARG A 1 134 ? 14.114 -3.487 -10.631 1.00 89.69 134 ARG A O 1
ATOM 1053 N N . HIS A 1 135 ? 11.951 -3.141 -10.077 1.00 90.56 135 HIS A N 1
ATOM 1054 C CA . HIS A 1 135 ? 11.355 -3.682 -11.292 1.00 90.56 135 HIS A CA 1
ATOM 1055 C C . HIS A 1 135 ? 11.770 -2.880 -12.525 1.00 90.56 135 HIS A C 1
ATOM 1057 O O . HIS A 1 135 ? 12.338 -3.457 -13.453 1.00 90.56 135 HIS A O 1
ATOM 1063 N N . LEU A 1 136 ? 11.639 -1.549 -12.490 1.00 94.00 136 LEU A N 1
ATOM 1064 C CA . LEU A 1 136 ? 12.078 -0.673 -13.585 1.00 94.00 136 LEU A CA 1
ATOM 1065 C C . LEU A 1 136 ? 13.566 -0.849 -13.910 1.00 94.00 136 LEU A C 1
ATOM 1067 O O . LEU A 1 136 ? 13.953 -0.932 -15.078 1.00 94.00 136 LEU A O 1
ATOM 1071 N N . LYS A 1 137 ? 14.408 -0.999 -12.885 1.00 92.94 137 LYS A N 1
ATOM 1072 C CA . LYS A 1 137 ? 15.838 -1.267 -13.075 1.00 92.94 137 LYS A CA 1
ATOM 1073 C C . LYS A 1 137 ? 16.112 -2.619 -13.729 1.00 92.94 137 LYS A C 1
ATOM 1075 O O . LYS A 1 137 ? 17.075 -2.739 -14.483 1.00 92.94 137 LYS A O 1
ATOM 1080 N N . LYS A 1 138 ? 15.331 -3.651 -13.404 1.00 90.56 138 LYS A N 1
ATOM 1081 C CA . LYS A 1 138 ? 15.573 -5.027 -13.863 1.00 90.56 138 LYS A CA 1
ATOM 1082 C C . LYS A 1 138 ? 14.953 -5.338 -15.218 1.00 90.56 138 LYS A C 1
ATOM 1084 O O . LYS A 1 138 ? 15.577 -6.072 -15.975 1.00 90.56 138 LYS A O 1
ATOM 1089 N N . VAL A 1 139 ? 13.769 -4.806 -15.500 1.00 92.62 139 VAL A N 1
ATOM 1090 C CA . VAL A 1 139 ? 13.000 -5.122 -16.712 1.00 92.62 139 VAL A CA 1
ATOM 1091 C C . VAL A 1 139 ? 13.169 -4.052 -17.785 1.00 92.62 139 VAL A C 1
ATOM 1093 O O . VAL A 1 139 ? 13.330 -4.389 -18.951 1.00 92.62 139 VAL A O 1
ATOM 1096 N N . HIS A 1 140 ? 13.247 -2.778 -17.393 1.00 93.44 140 HIS A N 1
ATOM 1097 C CA . HIS A 1 140 ? 13.347 -1.647 -18.329 1.00 93.44 140 HIS A CA 1
ATOM 1098 C C . HIS A 1 140 ? 14.749 -1.037 -18.413 1.00 93.44 140 HIS A C 1
ATOM 1100 O O . HIS A 1 140 ? 14.943 -0.038 -19.099 1.00 93.44 140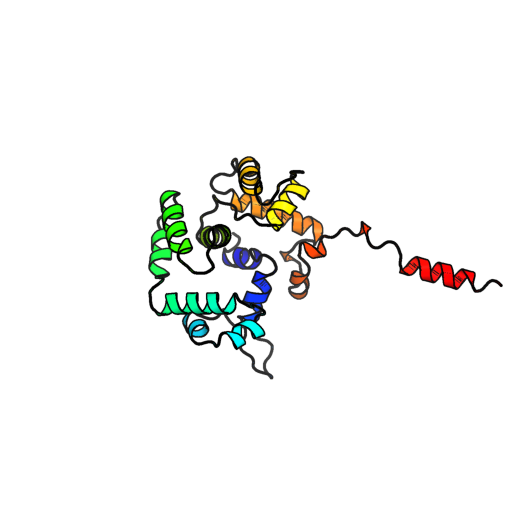 HIS A O 1
ATOM 1106 N N . ALA A 1 141 ? 15.725 -1.587 -17.678 1.00 93.19 141 ALA A N 1
ATOM 1107 C CA . ALA A 1 141 ? 17.076 -1.033 -17.533 1.00 93.19 141 ALA A CA 1
ATOM 1108 C C . ALA A 1 141 ? 17.103 0.460 -17.121 1.00 93.19 141 ALA A C 1
ATOM 1110 O O . ALA A 1 141 ? 18.088 1.168 -17.347 1.00 93.19 141 ALA A O 1
ATOM 1111 N N . ARG A 1 142 ? 16.034 0.951 -16.474 1.00 91.94 142 ARG A N 1
ATOM 1112 C CA . ARG A 1 142 ? 15.897 2.346 -16.036 1.00 91.94 142 ARG A CA 1
ATOM 1113 C C . ARG A 1 142 ? 16.501 2.536 -14.651 1.00 91.94 142 ARG A C 1
ATOM 1115 O O . ARG A 1 142 ? 16.148 1.848 -13.696 1.00 91.94 142 ARG A O 1
ATOM 1122 N N . LYS A 1 143 ? 17.421 3.493 -14.521 1.00 91.38 143 LYS A N 1
ATOM 1123 C CA . LYS A 1 143 ? 18.044 3.857 -13.238 1.00 91.38 143 LYS A CA 1
ATOM 1124 C C . LYS A 1 143 ? 17.169 4.854 -12.469 1.00 91.38 143 LYS A C 1
ATOM 1126 O O . LYS A 1 143 ? 17.593 5.974 -12.212 1.00 91.38 143 LYS A O 1
ATOM 1131 N N . SER A 1 144 ? 15.955 4.438 -12.127 1.00 91.19 144 SER A N 1
ATOM 1132 C CA . SER A 1 144 ? 15.016 5.260 -11.362 1.00 91.19 144 SER A CA 1
ATOM 1133 C C . SER A 1 144 ? 15.435 5.380 -9.896 1.00 91.19 144 SER A C 1
ATOM 1135 O O . SER A 1 144 ? 16.011 4.449 -9.323 1.00 91.19 144 SER A O 1
ATOM 1137 N N . THR A 1 145 ? 15.108 6.508 -9.272 1.00 91.81 145 THR A N 1
ATOM 1138 C CA . THR A 1 145 ? 15.147 6.692 -7.814 1.00 91.81 145 THR A CA 1
ATOM 1139 C C . THR A 1 145 ? 13.726 6.829 -7.270 1.00 91.81 145 THR A C 1
ATOM 1141 O O . THR A 1 145 ? 12.773 6.928 -8.039 1.00 91.81 145 THR A O 1
ATOM 1144 N N . ILE A 1 146 ? 13.563 6.876 -5.945 1.00 85.44 146 ILE A N 1
ATOM 1145 C CA . ILE A 1 146 ? 12.253 7.129 -5.314 1.00 85.44 146 ILE A CA 1
ATOM 1146 C C . ILE A 1 146 ? 11.658 8.468 -5.788 1.00 85.44 146 ILE A C 1
ATOM 1148 O O . ILE A 1 146 ? 10.446 8.599 -5.896 1.00 85.44 146 ILE A O 1
ATOM 1152 N N . GLN A 1 147 ? 12.497 9.451 -6.119 1.00 88.44 147 GLN A N 1
ATOM 1153 C CA . GLN A 1 147 ? 12.058 10.764 -6.590 1.00 88.44 147 GLN A CA 1
ATOM 1154 C C . GLN A 1 147 ? 11.659 10.760 -8.071 1.00 88.44 147 GLN A C 1
ATOM 1156 O O . GLN A 1 147 ? 10.762 11.502 -8.460 1.00 88.44 147 GLN A O 1
ATOM 1161 N N . THR A 1 148 ? 12.309 9.944 -8.911 1.00 93.81 148 THR A N 1
ATOM 1162 C CA . THR A 1 148 ? 12.041 9.929 -10.363 1.00 93.81 148 THR A CA 1
ATOM 1163 C C . THR A 1 148 ? 11.049 8.856 -10.788 1.00 93.81 148 THR A C 1
ATOM 1165 O O . THR A 1 148 ? 10.492 8.960 -11.880 1.00 93.81 148 THR A O 1
ATOM 1168 N N . VAL A 1 149 ? 10.808 7.847 -9.941 1.00 93.88 149 VAL A N 1
ATOM 1169 C CA . VAL A 1 149 ? 10.018 6.660 -10.293 1.00 93.88 149 VAL A CA 1
ATOM 1170 C C . VAL A 1 149 ? 8.660 7.031 -10.868 1.00 93.88 149 VAL A C 1
ATOM 1172 O O . VAL A 1 149 ? 8.311 6.489 -11.903 1.00 93.88 149 VAL A O 1
ATOM 1175 N N . HIS A 1 150 ? 7.952 8.005 -10.287 1.00 92.50 150 HIS A N 1
ATOM 1176 C CA . HIS A 1 150 ? 6.642 8.450 -10.769 1.00 92.50 150 HIS A CA 1
ATOM 1177 C C . HIS A 1 150 ? 6.656 8.886 -12.241 1.00 92.50 150 HIS A C 1
ATOM 1179 O O . HIS A 1 150 ? 5.792 8.480 -13.013 1.00 92.50 150 HIS A O 1
ATOM 1185 N N . ARG A 1 151 ? 7.668 9.658 -12.650 1.00 93.94 151 ARG A N 1
ATOM 1186 C CA . ARG A 1 151 ? 7.828 10.081 -14.048 1.00 93.94 151 ARG A CA 1
ATOM 1187 C C . ARG A 1 151 ? 8.174 8.892 -14.940 1.00 93.94 151 ARG A C 1
ATOM 1189 O O . ARG A 1 151 ? 7.663 8.778 -16.049 1.00 93.94 151 ARG A O 1
ATOM 1196 N N . ASP A 1 152 ? 9.041 8.005 -14.461 1.00 95.50 152 ASP A N 1
ATOM 1197 C CA . ASP A 1 152 ? 9.496 6.857 -15.242 1.00 95.50 152 ASP A CA 1
ATOM 1198 C C . ASP A 1 152 ? 8.362 5.846 -15.485 1.00 95.50 152 ASP A C 1
ATOM 1200 O O . ASP A 1 152 ? 8.188 5.400 -16.621 1.00 95.50 152 ASP A O 1
ATOM 1204 N N . VAL A 1 153 ? 7.550 5.517 -14.466 1.00 95.44 153 VAL A N 1
ATOM 1205 C CA . VAL A 1 153 ? 6.354 4.677 -14.672 1.00 95.44 153 VAL A CA 1
ATOM 1206 C C . VAL A 1 153 ? 5.357 5.355 -15.606 1.00 95.44 153 VAL A C 1
ATOM 1208 O O . VAL A 1 153 ? 4.804 4.675 -16.467 1.00 95.44 153 VAL A O 1
ATOM 1211 N N . GLU A 1 154 ? 5.148 6.668 -15.502 1.00 94.56 154 GLU A N 1
ATOM 1212 C CA . GLU A 1 154 ? 4.256 7.383 -16.420 1.00 94.56 154 GLU A CA 1
ATOM 1213 C C . GLU A 1 154 ? 4.729 7.252 -17.875 1.00 94.56 154 GLU A C 1
ATOM 1215 O O . GLU A 1 154 ? 3.960 6.837 -18.740 1.00 94.56 154 GLU A O 1
ATOM 1220 N N . VAL A 1 155 ? 6.011 7.504 -18.151 1.00 95.75 155 VAL A N 1
ATOM 1221 C CA . VAL A 1 155 ? 6.576 7.390 -19.507 1.00 95.75 155 VAL A CA 1
ATOM 1222 C C . VAL A 1 155 ? 6.438 5.971 -20.068 1.00 95.75 155 VAL A C 1
ATOM 1224 O O . VAL A 1 155 ? 6.086 5.809 -21.236 1.00 95.75 155 VAL A O 1
ATOM 1227 N N . ILE A 1 156 ? 6.699 4.945 -19.255 1.00 96.38 156 ILE A N 1
ATOM 1228 C CA . ILE A 1 156 ? 6.680 3.541 -19.696 1.00 96.38 156 ILE A CA 1
ATOM 1229 C C . ILE A 1 156 ? 5.248 3.044 -19.912 1.00 96.38 156 ILE A C 1
ATOM 1231 O O . ILE A 1 156 ? 4.963 2.378 -20.913 1.00 96.38 156 ILE A O 1
ATOM 1235 N N . TYR A 1 157 ? 4.349 3.357 -18.976 1.00 97.44 157 TYR A N 1
ATOM 1236 C CA . TYR A 1 157 ? 3.022 2.752 -18.919 1.00 97.44 157 TYR A CA 1
ATOM 1237 C C . TYR A 1 157 ? 1.902 3.637 -19.470 1.00 97.44 157 TYR A C 1
ATOM 1239 O O . TYR A 1 157 ? 0.805 3.117 -19.657 1.00 97.44 157 TYR A O 1
ATOM 1247 N N . ARG A 1 158 ? 2.138 4.913 -19.826 1.00 96.88 158 ARG A N 1
ATOM 1248 C CA . ARG A 1 158 ? 1.098 5.807 -20.396 1.00 96.88 158 ARG A CA 1
ATOM 1249 C C . ARG A 1 158 ? 0.331 5.210 -21.572 1.00 96.88 158 ARG A C 1
ATOM 1251 O O . ARG A 1 158 ? -0.848 5.494 -21.733 1.00 96.88 158 ARG A O 1
ATOM 1258 N N . LYS A 1 159 ? 0.984 4.373 -22.384 1.00 97.44 159 LYS A N 1
ATOM 1259 C CA . LYS A 1 159 ? 0.374 3.714 -23.550 1.00 97.44 159 LYS A CA 1
ATOM 1260 C C . LYS A 1 159 ? -0.749 2.737 -23.191 1.00 97.44 159 LYS A C 1
ATOM 1262 O O . LYS A 1 159 ? -1.506 2.351 -24.069 1.00 97.44 159 LYS A O 1
ATOM 1267 N N . TYR A 1 160 ? -0.847 2.338 -21.925 1.00 97.38 160 TYR A N 1
ATOM 1268 C CA . TYR A 1 160 ? -1.880 1.436 -21.425 1.00 97.38 160 TYR A CA 1
ATOM 1269 C C . TYR A 1 160 ? -3.044 2.173 -20.763 1.00 97.38 160 TYR A C 1
ATOM 1271 O O . TYR A 1 160 ? -3.830 1.533 -20.073 1.00 97.38 160 TYR A O 1
ATOM 1279 N N . ALA A 1 161 ? -3.153 3.496 -20.912 1.00 94.62 161 ALA A N 1
ATOM 1280 C CA . ALA A 1 161 ? -4.241 4.254 -20.308 1.00 94.62 161 ALA A CA 1
ATOM 1281 C C . ALA A 1 161 ? -5.630 3.717 -20.711 1.00 94.62 161 ALA A C 1
ATOM 1283 O O . ALA A 1 161 ? -5.827 3.399 -21.884 1.00 94.62 161 ALA A O 1
ATOM 1284 N N . PRO A 1 162 ? -6.597 3.624 -19.770 1.00 92.81 162 PRO A N 1
ATOM 1285 C CA . PRO A 1 162 ? -6.529 3.971 -18.337 1.00 92.81 162 PRO A CA 1
ATOM 1286 C C . PRO A 1 162 ? -6.121 2.803 -17.402 1.00 92.81 162 PRO A C 1
ATOM 1288 O O . PRO A 1 162 ? -6.379 2.844 -16.200 1.00 92.81 162 PRO A O 1
ATOM 1291 N N . PHE A 1 163 ? -5.511 1.743 -17.935 1.00 95.69 163 PHE A N 1
ATOM 1292 C CA . PHE A 1 163 ? -5.179 0.488 -17.249 1.00 95.69 163 PHE A CA 1
ATOM 1293 C C . PHE A 1 163 ? -3.682 0.332 -16.919 1.00 95.69 163 PHE A C 1
ATOM 1295 O O . PHE A 1 163 ? -3.163 -0.787 -16.867 1.00 95.69 163 PHE A O 1
ATOM 1302 N N . GLN A 1 164 ? -2.970 1.438 -16.684 1.00 96.69 164 GLN A N 1
ATOM 1303 C CA . GLN A 1 164 ? -1.521 1.449 -16.438 1.00 96.69 164 GLN A CA 1
ATOM 1304 C C . GLN A 1 164 ? -1.103 0.499 -15.308 1.00 96.69 164 GLN A C 1
ATOM 1306 O O . GLN A 1 164 ? -0.136 -0.249 -15.460 1.00 96.69 164 GLN A O 1
ATOM 1311 N N . PHE A 1 165 ? -1.851 0.487 -14.201 1.00 95.12 165 PHE A N 1
ATOM 1312 C CA . PHE A 1 165 ? -1.601 -0.409 -13.074 1.00 95.12 165 PHE A CA 1
ATOM 1313 C C . PHE A 1 165 ? -1.715 -1.882 -13.457 1.00 95.12 165 PHE A C 1
ATOM 1315 O O . PHE A 1 165 ? -0.855 -2.664 -13.066 1.00 95.12 165 PHE A O 1
ATOM 1322 N N . LEU A 1 166 ? -2.723 -2.269 -14.244 1.00 94.38 166 LEU A N 1
ATOM 1323 C CA . LEU A 1 166 ? -2.901 -3.666 -14.650 1.00 94.38 166 LEU A CA 1
ATOM 1324 C C . LEU A 1 166 ? -1.755 -4.137 -15.550 1.00 94.38 166 LEU A C 1
ATOM 1326 O O . LEU A 1 166 ? -1.262 -5.249 -15.377 1.00 94.38 166 LEU A O 1
ATOM 1330 N N . ALA A 1 167 ? -1.291 -3.282 -16.464 1.00 96.38 167 ALA A N 1
ATOM 1331 C CA . ALA A 1 167 ? -0.144 -3.587 -17.315 1.00 96.38 167 ALA A CA 1
ATOM 1332 C C . ALA A 1 167 ? 1.152 -3.735 -16.502 1.00 96.38 167 ALA A C 1
ATOM 1334 O O . ALA A 1 167 ? 1.883 -4.711 -16.676 1.00 96.38 167 ALA A O 1
ATOM 1335 N N . TYR A 1 168 ? 1.411 -2.802 -15.579 1.00 95.19 168 TYR A N 1
ATOM 1336 C CA . TYR A 1 168 ? 2.525 -2.897 -14.633 1.00 95.19 168 TYR A CA 1
ATOM 1337 C C . TYR A 1 168 ? 2.452 -4.181 -13.803 1.00 95.19 168 TYR A C 1
ATOM 1339 O O . TYR A 1 168 ? 3.437 -4.912 -13.697 1.00 95.19 168 TYR A O 1
ATOM 1347 N N . TRP A 1 169 ? 1.277 -4.479 -13.251 1.00 91.62 169 TRP A N 1
ATOM 1348 C CA . TRP A 1 169 ? 1.057 -5.643 -12.407 1.00 91.62 169 TRP A CA 1
ATOM 1349 C C . TRP A 1 169 ? 1.276 -6.953 -13.164 1.00 91.62 169 TRP A C 1
ATOM 1351 O O . TRP A 1 169 ? 1.965 -7.835 -12.660 1.00 91.62 169 TRP A O 1
ATOM 1361 N N . ALA A 1 170 ? 0.762 -7.069 -14.391 1.00 91.19 170 ALA A N 1
ATOM 1362 C CA . ALA A 1 170 ? 0.974 -8.241 -15.236 1.00 91.19 170 ALA A CA 1
ATOM 1363 C C . ALA A 1 170 ? 2.460 -8.446 -15.581 1.00 91.19 170 ALA A C 1
ATOM 1365 O O . ALA A 1 170 ? 2.957 -9.572 -15.540 1.00 91.19 170 ALA A O 1
ATOM 1366 N N . GLU A 1 171 ? 3.193 -7.367 -15.875 1.00 93.00 171 GLU A N 1
ATOM 1367 C CA . GLU A 1 171 ? 4.629 -7.448 -16.157 1.00 93.00 171 GLU A CA 1
ATOM 1368 C C . GLU A 1 171 ? 5.437 -7.849 -14.913 1.00 93.00 171 GLU A C 1
ATOM 1370 O O . GLU A 1 171 ? 6.333 -8.696 -14.997 1.00 93.00 171 GLU A O 1
ATOM 1375 N N . LEU A 1 172 ? 5.099 -7.279 -13.752 1.00 89.81 172 LEU A N 1
ATOM 1376 C CA . LEU A 1 172 ? 5.694 -7.649 -12.471 1.00 89.81 172 LEU A CA 1
ATOM 1377 C C . LEU A 1 172 ? 5.418 -9.124 -12.159 1.00 89.81 172 LEU A C 1
ATOM 1379 O O . LEU A 1 172 ? 6.348 -9.873 -11.868 1.00 89.81 172 LEU A O 1
ATOM 1383 N N . TRP A 1 173 ? 4.166 -9.563 -12.286 1.00 86.81 173 TRP A N 1
ATOM 1384 C CA . TRP A 1 173 ? 3.759 -10.949 -12.061 1.00 86.81 173 TRP A CA 1
ATOM 1385 C C . TRP A 1 173 ? 4.545 -11.926 -12.940 1.00 86.81 173 TRP A C 1
ATOM 1387 O O . TRP A 1 173 ? 5.168 -12.858 -12.431 1.00 86.81 173 TRP A O 1
ATOM 1397 N N . HIS A 1 174 ? 4.616 -11.655 -14.246 1.00 87.88 174 HIS A N 1
ATOM 1398 C CA . HIS A 1 174 ? 5.381 -12.467 -15.199 1.00 87.88 174 HIS A CA 1
ATOM 1399 C C . HIS A 1 174 ? 6.872 -12.525 -14.854 1.00 87.88 174 HIS A C 1
ATOM 1401 O O . HIS A 1 174 ? 7.518 -13.570 -14.973 1.00 87.88 174 HIS A O 1
ATOM 1407 N N . PHE A 1 175 ? 7.444 -11.409 -14.394 1.00 87.31 175 PHE A N 1
ATOM 1408 C CA . PHE A 1 175 ? 8.829 -11.373 -13.931 1.00 87.31 175 PHE A CA 1
ATOM 1409 C C . PHE A 1 175 ? 9.057 -12.311 -12.734 1.00 87.31 175 PHE A C 1
ATOM 1411 O O . PHE A 1 175 ? 10.070 -13.019 -12.689 1.00 87.31 175 PHE A O 1
ATOM 1418 N N . TYR A 1 176 ? 8.124 -12.344 -11.781 1.00 84.62 176 TYR A N 1
ATOM 1419 C CA . TYR A 1 176 ? 8.185 -13.253 -10.636 1.00 84.62 176 TYR A CA 1
ATOM 1420 C C . TYR A 1 176 ? 7.992 -14.717 -11.045 1.00 84.62 176 TYR A C 1
ATOM 1422 O O . TYR A 1 176 ? 8.778 -15.563 -10.612 1.00 84.62 176 TYR A O 1
ATOM 1430 N N . GLU A 1 177 ? 7.033 -15.023 -11.920 1.00 85.75 177 GLU A N 1
ATOM 1431 C CA . GLU A 1 177 ? 6.797 -16.394 -12.396 1.00 85.75 177 GLU A CA 1
ATOM 1432 C C . GLU A 1 177 ? 8.003 -16.974 -13.134 1.00 85.75 177 GLU A C 1
ATOM 1434 O O . GLU A 1 177 ? 8.409 -18.109 -12.881 1.00 85.75 177 GLU A O 1
ATOM 1439 N N . LYS A 1 178 ? 8.681 -16.170 -13.962 1.00 88.00 178 LYS A N 1
ATOM 1440 C CA . LYS A 1 178 ? 9.949 -16.579 -14.591 1.00 88.00 178 LYS A CA 1
ATOM 1441 C C . LYS A 1 178 ? 11.029 -16.958 -13.581 1.00 88.00 178 LYS A C 1
ATOM 1443 O O . LYS A 1 178 ? 11.958 -17.692 -13.919 1.00 88.00 178 LYS A O 1
ATOM 1448 N N . ARG A 1 179 ? 10.970 -16.413 -12.364 1.00 84.06 179 ARG A N 1
ATOM 1449 C CA . ARG A 1 179 ? 12.008 -16.595 -11.348 1.00 84.06 179 ARG A CA 1
ATOM 1450 C C . ARG A 1 179 ? 11.699 -17.718 -10.368 1.00 84.06 179 ARG A C 1
ATOM 1452 O O . ARG A 1 179 ? 12.634 -18.393 -9.939 1.00 84.06 179 ARG A O 1
ATOM 1459 N N . PHE A 1 180 ? 10.434 -17.873 -10.003 1.00 82.69 180 PHE A N 1
ATOM 1460 C CA . PHE A 1 180 ? 9.990 -18.781 -8.948 1.00 82.69 180 PHE A CA 1
ATOM 1461 C C . PHE A 1 180 ? 9.120 -19.937 -9.462 1.00 82.69 180 PHE A C 1
ATOM 1463 O O . PHE A 1 180 ? 8.758 -20.802 -8.672 1.00 82.69 180 PHE A O 1
ATOM 1470 N N . GLY A 1 181 ? 8.832 -19.988 -10.765 1.00 84.81 181 GLY A N 1
ATOM 1471 C CA . GLY A 1 181 ? 7.843 -20.895 -11.344 1.00 84.81 181 GLY A CA 1
ATOM 1472 C C . GLY A 1 181 ? 6.438 -20.294 -11.296 1.00 84.81 181 GLY A C 1
ATOM 1473 O O . GLY A 1 181 ? 6.232 -19.207 -10.754 1.00 84.81 181 GLY A O 1
ATOM 1474 N N . LYS A 1 182 ? 5.462 -20.996 -11.876 1.00 83.56 182 LYS A N 1
ATOM 1475 C CA . LYS A 1 182 ? 4.066 -20.551 -11.878 1.00 83.56 182 LYS A CA 1
ATOM 1476 C C . LYS A 1 182 ? 3.538 -20.457 -10.453 1.00 83.56 182 LYS A C 1
ATOM 1478 O O . LYS A 1 182 ? 3.554 -21.436 -9.707 1.00 83.56 182 LYS A O 1
ATOM 1483 N N . LEU A 1 183 ? 3.039 -19.283 -10.081 1.00 77.12 183 LEU A N 1
ATOM 1484 C CA . LEU A 1 183 ? 2.602 -19.039 -8.707 1.00 77.12 183 LEU A CA 1
ATOM 1485 C C . LEU A 1 183 ? 1.289 -19.765 -8.381 1.00 77.12 183 LEU A C 1
ATOM 1487 O O . LEU A 1 183 ? 1.049 -20.103 -7.224 1.00 77.12 183 LEU A O 1
ATOM 1491 N N . SER A 1 184 ? 0.466 -20.043 -9.396 1.00 78.31 184 SER A N 1
ATOM 1492 C CA . SER A 1 184 ? -0.772 -20.824 -9.269 1.00 78.31 184 SER A CA 1
ATOM 1493 C C . SER A 1 184 ? -0.535 -22.292 -8.911 1.00 78.31 184 SER A C 1
ATOM 1495 O O . SER A 1 184 ? -1.395 -22.916 -8.301 1.00 78.31 184 SER A O 1
ATOM 1497 N N . GLU A 1 185 ? 0.624 -22.838 -9.275 1.00 83.62 185 GLU A N 1
ATOM 1498 C CA . GLU A 1 185 ? 0.996 -24.238 -9.041 1.00 83.62 185 GLU A CA 1
ATOM 1499 C C . GLU A 1 185 ? 1.838 -24.398 -7.758 1.00 83.62 185 GLU A C 1
ATOM 1501 O O . GLU A 1 185 ? 2.201 -25.509 -7.376 1.00 83.62 185 GLU A O 1
ATOM 1506 N N . MET A 1 186 ? 2.159 -23.294 -7.072 1.00 76.31 186 MET A N 1
ATOM 1507 C CA . MET A 1 186 ? 3.025 -23.294 -5.895 1.00 76.31 186 MET A CA 1
ATOM 1508 C C . MET A 1 186 ? 2.244 -23.614 -4.608 1.00 76.31 186 MET A C 1
ATOM 1510 O O . MET A 1 186 ? 1.184 -23.021 -4.374 1.00 76.31 186 MET A O 1
ATOM 1514 N N . PRO A 1 187 ? 2.772 -24.482 -3.719 1.00 76.44 187 PRO A N 1
ATOM 1515 C CA . PRO A 1 187 ? 2.123 -24.776 -2.449 1.00 76.44 187 PRO A CA 1
ATOM 1516 C C . PRO A 1 187 ? 2.083 -23.535 -1.538 1.00 76.44 187 PRO A C 1
ATOM 1518 O O . PRO A 1 187 ? 3.051 -22.768 -1.486 1.00 76.44 187 PRO A O 1
ATOM 1521 N N . PRO A 1 188 ? 1.016 -23.342 -0.736 1.00 72.00 188 PRO A N 1
A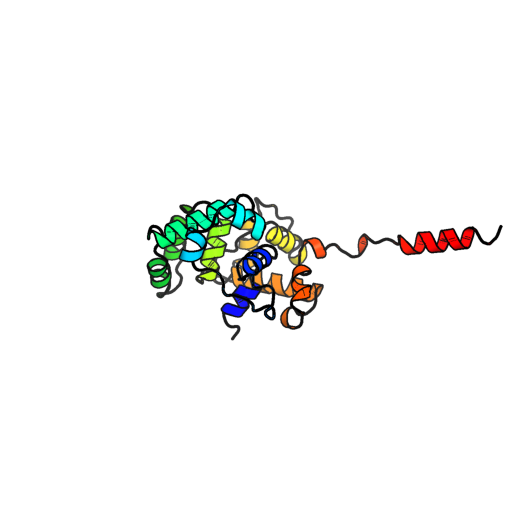TOM 1522 C CA . PRO A 1 188 ? 0.878 -22.150 0.100 1.00 72.00 188 PRO A CA 1
ATOM 1523 C C . PRO A 1 188 ? 2.018 -21.887 1.094 1.00 72.00 188 PRO A C 1
ATOM 1525 O O . PRO A 1 188 ? 2.267 -20.735 1.459 1.00 72.00 188 PRO A O 1
ATOM 1528 N N . SER A 1 189 ? 2.731 -22.935 1.520 1.00 74.06 189 SER A N 1
ATOM 1529 C CA . SER A 1 189 ? 3.911 -22.848 2.393 1.00 74.06 189 SER A CA 1
ATOM 1530 C C . SER A 1 189 ? 5.057 -22.036 1.791 1.00 74.06 189 SER A C 1
ATOM 1532 O O . SER A 1 189 ? 5.853 -21.446 2.533 1.00 74.06 189 SER A O 1
ATOM 1534 N N . ASP A 1 190 ? 5.121 -21.984 0.463 1.00 73.81 190 ASP A N 1
ATOM 1535 C CA . ASP A 1 190 ? 6.262 -21.467 -0.285 1.00 73.81 190 ASP A CA 1
ATOM 1536 C C . ASP A 1 190 ? 6.032 -20.028 -0.743 1.00 73.81 190 ASP A C 1
ATOM 1538 O O . ASP A 1 190 ? 6.974 -19.340 -1.125 1.00 73.81 190 ASP A O 1
ATOM 1542 N N . TYR A 1 191 ? 4.819 -19.494 -0.584 1.00 71.50 191 TYR A N 1
ATOM 1543 C CA . TYR A 1 191 ? 4.512 -18.110 -0.940 1.00 71.50 191 TYR A CA 1
ATOM 1544 C C . TYR A 1 191 ? 5.371 -17.078 -0.204 1.00 71.50 191 TYR A C 1
ATOM 1546 O O . TYR A 1 191 ? 5.718 -16.042 -0.770 1.00 71.50 191 TYR A O 1
ATOM 1554 N N . LYS A 1 192 ? 5.803 -17.379 1.027 1.00 73.06 192 LYS A N 1
ATOM 1555 C CA . LYS A 1 192 ? 6.756 -16.541 1.779 1.00 73.06 192 LYS A CA 1
ATOM 1556 C C . LYS A 1 192 ? 8.129 -16.427 1.107 1.00 73.06 192 LYS A C 1
ATOM 1558 O O . LYS A 1 192 ? 8.935 -15.596 1.517 1.00 73.06 192 LYS A O 1
ATOM 1563 N N . LEU A 1 193 ? 8.425 -17.287 0.130 1.00 75.81 193 LEU A N 1
ATOM 1564 C CA . LEU A 1 193 ? 9.675 -17.286 -0.620 1.00 75.81 193 LEU A CA 1
ATOM 1565 C C . LEU A 1 193 ? 9.634 -16.330 -1.815 1.00 75.81 193 LEU A C 1
ATOM 1567 O O . LEU A 1 193 ? 10.698 -15.902 -2.261 1.00 75.81 193 LEU A O 1
ATOM 1571 N N . ILE A 1 194 ? 8.446 -15.952 -2.293 1.00 78.62 194 ILE A N 1
ATOM 1572 C CA . ILE A 1 194 ? 8.244 -15.108 -3.478 1.00 78.62 194 ILE A CA 1
ATOM 1573 C C . ILE A 1 194 ? 8.522 -13.649 -3.117 1.00 78.62 194 ILE A C 1
ATOM 1575 O O . ILE A 1 194 ? 7.627 -12.821 -3.091 1.00 78.62 194 ILE A O 1
ATOM 1579 N N . THR A 1 195 ? 9.760 -13.304 -2.778 1.00 74.69 195 THR A N 1
ATOM 1580 C CA . THR A 1 195 ? 10.105 -11.971 -2.272 1.00 74.69 195 THR A CA 1
ATOM 1581 C C . THR A 1 195 ? 11.308 -11.395 -2.992 1.00 74.69 195 THR A C 1
ATOM 1583 O O . THR A 1 195 ? 12.200 -12.126 -3.425 1.00 74.69 195 THR A O 1
ATOM 1586 N N . ALA A 1 196 ? 11.390 -10.066 -3.056 1.00 70.75 196 ALA A N 1
ATOM 1587 C CA . ALA A 1 196 ? 12.563 -9.388 -3.597 1.00 70.75 196 ALA A CA 1
ATOM 1588 C C . ALA A 1 196 ? 13.855 -9.745 -2.836 1.00 70.75 196 ALA A C 1
ATOM 1590 O O . ALA A 1 196 ? 14.924 -9.851 -3.442 1.00 70.75 196 ALA A O 1
ATOM 1591 N N . SER A 1 197 ? 13.776 -10.000 -1.522 1.00 72.50 197 SER A N 1
ATOM 1592 C CA . SER A 1 197 ? 14.930 -10.436 -0.722 1.00 72.50 197 SER A CA 1
ATOM 1593 C C . SER A 1 197 ? 15.456 -11.811 -1.151 1.00 72.50 197 SER A C 1
ATOM 1595 O O . SER A 1 197 ? 16.672 -12.024 -1.149 1.00 72.50 197 SER A O 1
ATOM 1597 N N . ASN A 1 198 ? 14.574 -12.694 -1.623 1.00 74.69 198 ASN A N 1
ATOM 1598 C CA . ASN A 1 198 ? 14.924 -14.015 -2.145 1.00 74.69 198 ASN A CA 1
ATOM 1599 C C . ASN A 1 198 ? 15.315 -14.007 -3.633 1.00 74.69 198 ASN A C 1
ATOM 1601 O O . ASN A 1 198 ? 15.756 -15.025 -4.161 1.00 74.69 198 ASN A O 1
ATOM 1605 N N . MET A 1 199 ? 15.238 -12.859 -4.318 1.00 72.06 199 MET A N 1
ATOM 1606 C CA . MET A 1 199 ? 15.683 -12.727 -5.714 1.00 72.06 199 MET A CA 1
ATOM 1607 C C . MET A 1 199 ? 17.196 -12.579 -5.885 1.00 72.06 199 MET A C 1
ATOM 1609 O O . MET A 1 199 ? 17.680 -12.603 -7.025 1.00 72.06 199 MET A O 1
ATOM 1613 N N . ARG A 1 200 ? 17.956 -12.399 -4.792 1.00 61.50 200 ARG A N 1
ATOM 1614 C CA . ARG A 1 200 ? 19.421 -12.262 -4.838 1.00 61.50 200 ARG A CA 1
ATOM 1615 C C . ARG A 1 200 ? 20.016 -13.411 -5.659 1.00 61.50 200 ARG A C 1
ATOM 1617 O O . ARG A 1 200 ? 19.702 -14.580 -5.451 1.00 61.50 200 ARG A O 1
ATOM 1624 N N . SER A 1 201 ? 20.821 -13.068 -6.663 1.00 52.25 201 SER A N 1
ATOM 1625 C CA . SER A 1 201 ? 21.357 -14.043 -7.609 1.00 52.25 201 SER A CA 1
ATOM 1626 C C . SER A 1 201 ? 22.183 -15.110 -6.884 1.00 52.25 201 SER A C 1
ATOM 1628 O O . SER A 1 201 ? 22.912 -14.819 -5.935 1.00 52.25 201 SER A O 1
ATOM 1630 N N . LYS A 1 202 ? 22.154 -16.348 -7.397 1.00 45.66 202 LYS A N 1
ATOM 1631 C CA . LYS A 1 202 ? 23.067 -17.440 -7.009 1.00 45.66 202 LYS A CA 1
ATOM 1632 C C . LYS A 1 202 ? 24.566 -17.104 -7.217 1.00 45.66 202 LYS A C 1
ATOM 1634 O O . LYS A 1 202 ? 25.406 -17.961 -6.990 1.00 45.66 202 LYS A O 1
ATOM 1639 N N . GLY A 1 203 ? 24.926 -15.873 -7.597 1.00 42.59 203 GLY A N 1
ATOM 1640 C CA . GLY A 1 203 ? 26.305 -15.425 -7.824 1.00 42.59 203 GLY A CA 1
ATOM 1641 C C . GLY A 1 203 ? 27.122 -15.127 -6.559 1.00 42.59 203 GLY A C 1
ATOM 1642 O O . GLY A 1 203 ? 28.300 -14.812 -6.674 1.00 42.59 203 GLY A O 1
ATOM 1643 N N . GLY A 1 204 ? 26.531 -15.226 -5.360 1.00 34.16 204 GLY A N 1
ATOM 1644 C CA . GLY A 1 204 ? 27.216 -14.973 -4.080 1.00 34.16 204 GLY A CA 1
ATOM 1645 C C . GLY A 1 204 ? 27.497 -16.210 -3.219 1.00 34.16 204 GLY A C 1
ATOM 1646 O O . GLY A 1 204 ? 28.120 -16.090 -2.169 1.00 34.16 204 GLY A O 1
ATOM 1647 N N . ARG A 1 205 ? 27.065 -17.411 -3.628 1.00 38.19 205 ARG A N 1
ATOM 1648 C CA . ARG A 1 205 ? 27.450 -18.672 -2.967 1.00 38.19 205 ARG A CA 1
ATOM 1649 C C . ARG A 1 205 ? 28.636 -19.291 -3.709 1.00 38.19 205 ARG A C 1
ATOM 1651 O O . ARG A 1 205 ? 28.532 -20.383 -4.254 1.00 38.19 205 ARG A O 1
ATOM 1658 N N . LYS A 1 206 ? 29.785 -18.607 -3.729 1.00 35.66 206 LYS A N 1
ATOM 1659 C CA . LYS A 1 206 ? 31.049 -19.295 -4.027 1.00 35.66 206 LYS A CA 1
ATOM 1660 C C . LYS A 1 206 ? 31.353 -20.240 -2.858 1.00 35.66 206 LYS A C 1
ATOM 1662 O O . LYS A 1 206 ? 31.733 -19.800 -1.780 1.00 35.66 206 LYS A O 1
ATOM 1667 N N . ASN A 1 207 ? 31.092 -21.528 -3.072 1.00 39.72 207 ASN A N 1
ATOM 1668 C CA . ASN A 1 207 ? 31.806 -22.676 -2.511 1.00 39.72 207 ASN A CA 1
ATOM 1669 C C . ASN A 1 207 ? 32.430 -22.513 -1.109 1.00 39.72 207 ASN A C 1
ATOM 1671 O O . ASN A 1 207 ? 33.648 -22.556 -0.960 1.00 39.72 207 ASN A O 1
ATOM 1675 N N . LYS A 1 208 ? 31.609 -22.450 -0.050 1.00 41.16 208 LYS A N 1
ATOM 1676 C CA . LYS A 1 208 ? 32.090 -22.802 1.304 1.00 41.16 208 LYS A CA 1
ATOM 1677 C C . LYS A 1 208 ? 32.191 -24.322 1.515 1.00 41.16 208 LYS A C 1
ATOM 1679 O O . LYS A 1 208 ? 32.975 -24.756 2.345 1.00 41.16 208 LYS A O 1
ATOM 1684 N N . LYS A 1 209 ? 31.458 -25.134 0.733 1.00 40.06 209 LYS A N 1
ATOM 1685 C CA . LYS A 1 209 ? 31.545 -26.607 0.789 1.00 40.06 209 LYS A CA 1
ATOM 1686 C C . LYS A 1 209 ? 32.776 -27.167 0.062 1.00 40.06 209 LYS A C 1
ATOM 1688 O O . LYS A 1 209 ? 33.426 -28.050 0.600 1.00 40.06 209 LYS A O 1
ATOM 1693 N N . THR A 1 210 ? 33.166 -26.610 -1.088 1.00 39.69 210 THR A N 1
ATOM 1694 C CA . THR A 1 210 ? 34.327 -27.117 -1.850 1.00 39.69 210 THR A CA 1
ATOM 1695 C C . THR A 1 210 ? 35.670 -26.765 -1.206 1.00 39.69 210 THR A C 1
ATOM 1697 O O . THR A 1 210 ? 36.605 -27.546 -1.314 1.00 39.69 210 THR A O 1
ATOM 1700 N N . LYS A 1 211 ? 35.773 -25.645 -0.467 1.00 40.38 211 LYS A N 1
ATOM 1701 C CA . LYS A 1 211 ? 37.001 -25.319 0.285 1.00 40.38 211 LYS A CA 1
ATOM 1702 C C . LYS A 1 211 ? 37.260 -26.256 1.470 1.00 40.38 211 LYS A C 1
ATOM 1704 O O . LYS A 1 211 ? 38.418 -26.481 1.786 1.00 40.38 211 LYS A O 1
ATOM 1709 N N . ARG A 1 212 ? 36.215 -26.815 2.100 1.00 39.72 212 ARG A N 1
ATOM 1710 C CA . ARG A 1 212 ? 36.391 -27.769 3.209 1.00 39.72 212 ARG A CA 1
ATOM 1711 C C . ARG A 1 212 ? 36.850 -29.139 2.708 1.00 39.72 212 ARG A C 1
ATOM 1713 O O . ARG A 1 212 ? 37.779 -29.695 3.267 1.00 39.72 212 ARG A O 1
ATOM 1720 N N . ILE A 1 213 ? 36.282 -29.597 1.589 1.00 44.25 213 ILE A N 1
ATOM 1721 C CA . ILE A 1 213 ? 36.653 -30.876 0.967 1.00 44.25 213 ILE A CA 1
ATOM 1722 C C . ILE A 1 213 ? 38.094 -30.832 0.433 1.00 44.25 213 ILE A C 1
ATOM 1724 O O . ILE A 1 213 ? 38.835 -31.776 0.654 1.00 44.25 213 ILE A O 1
ATOM 1728 N N . LEU A 1 214 ? 38.525 -29.720 -0.181 1.00 42.72 214 LEU A N 1
ATOM 1729 C CA . LEU A 1 214 ? 39.902 -29.580 -0.681 1.00 42.72 214 LEU A CA 1
ATOM 1730 C C . LEU A 1 214 ? 40.960 -29.414 0.428 1.00 42.72 214 LEU A C 1
ATOM 1732 O O . LEU A 1 214 ? 42.098 -29.822 0.220 1.00 42.72 214 LEU A O 1
ATOM 1736 N N . MET A 1 215 ? 40.614 -28.845 1.595 1.00 44.81 215 MET A N 1
ATOM 1737 C CA . MET A 1 215 ? 41.532 -28.795 2.750 1.00 44.81 215 MET A CA 1
ATOM 1738 C C . MET A 1 215 ? 41.631 -30.143 3.478 1.00 44.81 215 MET A C 1
ATOM 1740 O O . MET A 1 215 ? 42.717 -30.498 3.920 1.00 44.81 215 MET A O 1
ATOM 1744 N N . GLU A 1 216 ? 40.540 -30.911 3.576 1.00 43.72 216 GLU A N 1
ATOM 1745 C CA . GLU A 1 216 ? 40.543 -32.237 4.221 1.00 43.72 216 GLU A CA 1
ATOM 1746 C C . GLU A 1 216 ? 41.317 -33.287 3.393 1.00 43.72 216 GLU A C 1
ATOM 1748 O O . GLU A 1 216 ? 42.001 -34.135 3.962 1.00 43.72 216 GLU A O 1
ATOM 1753 N N . SER A 1 217 ? 41.319 -33.191 2.057 1.00 43.47 217 SER A N 1
ATOM 1754 C CA . SER A 1 217 ? 42.129 -34.069 1.191 1.00 43.47 217 SER A CA 1
ATOM 1755 C C . SER A 1 217 ? 43.618 -33.692 1.104 1.00 43.47 217 SER A C 1
ATOM 1757 O O . SER A 1 217 ? 44.419 -34.510 0.666 1.00 43.47 217 SER A O 1
ATOM 1759 N N . ALA A 1 218 ? 44.012 -32.482 1.522 1.00 46.19 218 ALA A N 1
ATOM 1760 C CA . ALA A 1 218 ? 45.419 -32.059 1.554 1.00 46.19 218 ALA A CA 1
ATOM 1761 C C . ALA A 1 218 ? 46.141 -32.443 2.863 1.00 46.19 218 ALA A C 1
ATOM 1763 O O . ALA A 1 218 ? 47.364 -32.434 2.909 1.00 46.19 218 ALA A O 1
ATOM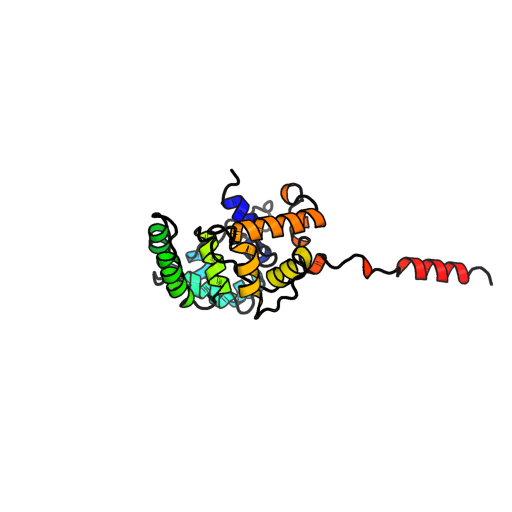 1764 N N . LEU A 1 219 ? 45.393 -32.800 3.914 1.00 47.94 219 LEU A N 1
ATOM 1765 C CA . LEU A 1 219 ? 45.923 -33.211 5.223 1.00 47.94 219 LEU A CA 1
ATOM 1766 C C . LEU A 1 219 ? 46.084 -34.735 5.372 1.00 47.94 219 LEU A C 1
ATOM 1768 O O . LEU A 1 219 ? 46.473 -35.202 6.435 1.00 47.94 219 LEU A O 1
ATOM 1772 N N . THR A 1 220 ? 45.777 -35.512 4.331 1.00 45.31 220 THR A N 1
ATOM 1773 C CA . THR A 1 220 ? 45.842 -36.987 4.338 1.00 45.31 220 THR A CA 1
ATOM 1774 C C . THR A 1 220 ? 46.970 -37.562 3.469 1.00 45.31 220 THR A C 1
ATOM 1776 O O . THR A 1 220 ? 47.055 -38.774 3.312 1.00 45.31 220 THR A O 1
ATOM 1779 N N . TRP A 1 221 ? 47.867 -36.708 2.957 1.00 42.12 221 TRP A N 1
ATOM 1780 C CA . TRP A 1 221 ? 49.098 -37.094 2.247 1.00 42.12 221 TRP A CA 1
ATOM 1781 C C . TRP A 1 221 ? 50.332 -36.359 2.803 1.00 42.12 221 TRP A C 1
ATOM 1783 O O . TRP A 1 221 ? 51.085 -35.719 2.068 1.00 42.12 221 TRP A O 1
ATOM 1793 N N . SER A 1 222 ? 50.531 -36.424 4.118 1.00 38.62 222 SER A N 1
ATOM 1794 C CA . SER A 1 222 ? 51.827 -36.172 4.765 1.00 38.62 222 SER A CA 1
ATOM 1795 C C . SER A 1 222 ? 52.163 -37.337 5.674 1.00 38.62 222 SER A C 1
ATOM 1797 O O . SER A 1 222 ? 51.225 -37.813 6.352 1.00 38.62 222 SER A O 1
#